Protein AF-A0A965JYF1-F1 (afdb_monomer_lite)

Structure (mmCIF, N/CA/C/O backbone):
data_AF-A0A965JYF1-F1
#
_entry.id   AF-A0A965JYF1-F1
#
loop_
_atom_site.group_PDB
_atom_site.id
_atom_site.type_symbol
_atom_site.label_atom_id
_atom_site.label_alt_id
_atom_site.label_comp_id
_atom_site.label_asym_id
_atom_site.label_entity_id
_atom_site.label_seq_id
_atom_site.pdbx_PDB_ins_code
_atom_site.Cartn_x
_atom_site.Cartn_y
_atom_site.Cartn_z
_atom_site.occupancy
_atom_site.B_iso_or_equiv
_atom_site.auth_seq_id
_atom_site.auth_comp_id
_atom_site.auth_asym_id
_atom_site.auth_atom_id
_atom_site.pdbx_PDB_model_num
ATOM 1 N N . LYS A 1 1 ? -43.955 -13.740 20.705 1.00 37.09 1 LYS A N 1
ATOM 2 C CA . LYS A 1 1 ? -43.330 -14.108 19.409 1.00 37.09 1 LYS A CA 1
ATOM 3 C C . LYS A 1 1 ? -41.988 -13.399 19.341 1.00 37.09 1 LYS A C 1
ATOM 5 O O . LYS A 1 1 ? -41.981 -12.177 19.351 1.00 37.09 1 LYS A O 1
ATOM 10 N N . MET A 1 2 ? -40.892 -14.155 19.414 1.00 33.47 2 MET A N 1
ATOM 11 C CA . MET A 1 2 ? -39.534 -13.614 19.465 1.00 33.47 2 MET A CA 1
ATOM 12 C C . MET A 1 2 ? -39.197 -12.912 18.147 1.00 33.47 2 MET A C 1
ATOM 14 O O . MET A 1 2 ? -39.373 -13.495 17.078 1.00 33.47 2 MET A O 1
ATOM 18 N N . ALA A 1 3 ? -38.760 -11.657 18.238 1.00 38.75 3 ALA A N 1
ATOM 19 C CA . ALA A 1 3 ? -38.137 -10.951 17.133 1.00 38.75 3 ALA A CA 1
ATOM 20 C C . ALA A 1 3 ? -36.805 -11.653 16.858 1.00 38.75 3 ALA A C 1
ATOM 22 O O . ALA A 1 3 ? -35.910 -11.635 17.698 1.00 38.75 3 ALA A O 1
ATOM 23 N N . GLY A 1 4 ? -36.721 -12.359 15.732 1.00 38.50 4 GLY A N 1
ATOM 24 C CA . GLY A 1 4 ? -35.487 -13.000 15.310 1.00 38.50 4 GLY A CA 1
ATOM 25 C C . GLY A 1 4 ? -34.432 -11.931 15.076 1.00 38.50 4 GLY A C 1
ATOM 26 O O . GLY A 1 4 ? -34.551 -11.141 14.139 1.00 38.50 4 GLY A O 1
ATOM 27 N N . GLU A 1 5 ? -33.409 -11.911 15.925 1.00 40.59 5 GLU A N 1
ATOM 28 C CA . GLU A 1 5 ? -32.134 -11.285 15.610 1.00 40.59 5 GLU A CA 1
ATOM 29 C C . GLU A 1 5 ? -31.606 -11.955 14.341 1.00 40.59 5 GLU A C 1
ATOM 31 O O . GLU A 1 5 ? -31.006 -13.029 14.361 1.00 40.59 5 GLU A O 1
ATOM 36 N N . SER A 1 6 ? -31.877 -11.332 13.196 1.00 43.84 6 SER A N 1
ATOM 37 C CA . SER A 1 6 ? -31.110 -11.565 11.985 1.00 43.84 6 SER A CA 1
ATOM 38 C C . SER A 1 6 ? -29.686 -11.122 12.302 1.00 43.84 6 SER A C 1
ATOM 40 O O . SER A 1 6 ? -29.338 -9.958 12.101 1.00 43.84 6 SER A O 1
ATOM 42 N N . LEU A 1 7 ? -28.868 -12.042 12.818 1.00 48.34 7 LEU A N 1
ATOM 43 C CA . LEU A 1 7 ? -27.418 -11.939 12.757 1.00 48.34 7 LEU A CA 1
ATOM 44 C C . LEU A 1 7 ? -27.090 -11.636 11.297 1.00 48.34 7 LEU A C 1
ATOM 46 O O . LEU A 1 7 ? -27.213 -12.514 10.444 1.00 48.34 7 LEU A O 1
ATOM 50 N N . GLU A 1 8 ? -26.766 -10.378 10.991 1.00 52.78 8 GLU A N 1
ATOM 51 C CA . GLU A 1 8 ? -26.348 -9.989 9.653 1.00 52.78 8 GLU A CA 1
ATOM 52 C C . GLU A 1 8 ? -25.119 -10.826 9.297 1.00 52.78 8 GLU A C 1
ATOM 54 O O . GLU A 1 8 ? -23.991 -10.515 9.687 1.00 52.78 8 GLU A O 1
ATOM 59 N N . GLN A 1 9 ? -25.327 -11.908 8.549 1.00 59.31 9 GLN A N 1
ATOM 60 C CA . GLN A 1 9 ? -24.222 -12.679 8.016 1.00 59.31 9 GLN A CA 1
ATOM 61 C C . GLN A 1 9 ? -23.366 -11.734 7.170 1.00 59.31 9 GLN A C 1
ATOM 63 O O . GLN A 1 9 ? -23.861 -10.889 6.408 1.00 59.31 9 GLN A O 1
ATOM 68 N N . ARG A 1 10 ? -22.047 -11.811 7.355 1.00 65.31 10 ARG A N 1
ATOM 69 C CA . ARG A 1 10 ? -21.111 -11.057 6.519 1.00 65.31 10 ARG A CA 1
ATOM 70 C C . ARG A 1 10 ? -21.352 -11.489 5.076 1.00 65.31 10 ARG A C 1
ATOM 72 O O . ARG A 1 10 ? -21.284 -12.678 4.782 1.00 65.31 10 ARG A O 1
ATOM 79 N N . GLY A 1 11 ? -21.659 -10.528 4.204 1.00 68.19 11 GLY A N 1
ATOM 80 C CA . GLY A 1 11 ? -21.784 -10.819 2.780 1.00 68.19 11 GLY A CA 1
ATOM 81 C C . GLY A 1 11 ? -20.465 -11.384 2.264 1.00 68.19 11 GLY A C 1
ATOM 82 O O . GLY A 1 11 ? -19.393 -10.921 2.666 1.00 68.19 11 GLY A O 1
ATOM 83 N N . ARG A 1 12 ? -20.541 -12.391 1.399 1.00 76.12 12 ARG A N 1
ATOM 84 C CA . ARG A 1 12 ? -19.374 -12.994 0.751 1.00 76.12 12 ARG A CA 1
ATOM 85 C C . ARG A 1 12 ? -19.539 -12.880 -0.755 1.00 76.12 12 ARG A C 1
ATOM 87 O O . ARG A 1 12 ? -20.653 -12.914 -1.250 1.00 76.12 12 ARG A O 1
ATOM 94 N N . TRP A 1 13 ? -18.442 -12.737 -1.486 1.00 81.38 13 TRP A N 1
ATOM 95 C CA . TRP A 1 13 ? -18.468 -12.960 -2.927 1.00 81.38 13 TRP A CA 1
ATOM 96 C C . TRP A 1 13 ? -18.003 -14.380 -3.210 1.00 81.38 13 TRP A C 1
ATOM 98 O O . TRP A 1 13 ? -16.848 -14.721 -2.951 1.00 81.38 13 TRP A O 1
ATOM 108 N N . SER A 1 14 ? -18.911 -15.199 -3.727 1.00 76.62 14 SER A N 1
ATOM 109 C CA . SER A 1 14 ? -18.628 -16.534 -4.255 1.00 76.62 14 SER A CA 1
ATOM 110 C C . SER A 1 14 ? -17.862 -16.485 -5.576 1.00 76.62 14 SER A C 1
ATOM 112 O O . SER A 1 14 ? -17.197 -17.455 -5.927 1.00 76.62 14 SER A O 1
ATOM 114 N N . SER A 1 15 ? -17.931 -15.371 -6.315 1.00 76.56 15 SER A N 1
ATOM 115 C CA . SER A 1 15 ? -17.274 -15.203 -7.615 1.00 76.56 15 SER A CA 1
ATOM 116 C C . SER A 1 15 ? -16.691 -13.798 -7.783 1.00 76.56 15 SER A C 1
ATOM 118 O O . SER A 1 15 ? -17.415 -12.802 -7.802 1.00 76.56 15 SER A O 1
ATOM 120 N N . ILE A 1 16 ? -15.367 -13.734 -7.920 1.00 87.12 16 ILE A N 1
ATOM 121 C CA . ILE A 1 16 ? -14.598 -12.549 -8.314 1.00 87.12 16 ILE A CA 1
ATOM 122 C C . ILE A 1 16 ? -13.779 -12.966 -9.532 1.00 87.12 16 ILE A C 1
ATOM 124 O O . ILE A 1 16 ? -13.088 -13.983 -9.481 1.00 87.12 16 ILE A O 1
ATOM 128 N N . ILE A 1 17 ? -13.867 -12.205 -10.620 1.00 90.94 17 ILE A N 1
ATOM 129 C CA . ILE A 1 17 ? -13.139 -12.492 -11.861 1.00 90.94 17 ILE A CA 1
ATOM 130 C C . ILE A 1 17 ? -12.108 -11.389 -12.066 1.00 90.94 17 ILE A C 1
ATOM 132 O O . ILE A 1 17 ? -12.446 -10.211 -11.975 1.00 90.94 17 ILE A O 1
ATOM 136 N N . ALA A 1 18 ? -10.861 -11.760 -12.342 1.00 92.12 18 ALA A N 1
ATOM 137 C CA . ALA A 1 18 ? -9.783 -10.820 -12.618 1.00 92.12 18 ALA A CA 1
ATOM 138 C C . ALA A 1 18 ? -9.186 -11.088 -14.003 1.00 92.12 18 ALA A C 1
ATOM 140 O O . ALA A 1 18 ? -8.928 -12.238 -14.359 1.00 92.12 18 ALA A O 1
ATOM 141 N N . PHE A 1 19 ? -8.955 -10.019 -14.763 1.00 92.50 19 PHE A N 1
ATOM 142 C CA . PHE A 1 19 ? -8.275 -10.057 -16.055 1.00 92.50 19 PHE A CA 1
ATOM 143 C C . PHE A 1 19 ? -7.014 -9.208 -15.984 1.00 92.50 19 PHE A C 1
ATOM 145 O O . PHE A 1 19 ? -7.102 -8.003 -15.755 1.00 92.50 19 PHE A O 1
ATOM 152 N N . THR A 1 20 ? -5.860 -9.828 -16.207 1.00 91.00 20 THR A N 1
ATOM 153 C CA . THR A 1 20 ? -4.567 -9.143 -16.187 1.00 91.00 20 THR A CA 1
ATOM 154 C C . THR A 1 20 ? -4.163 -8.708 -17.587 1.0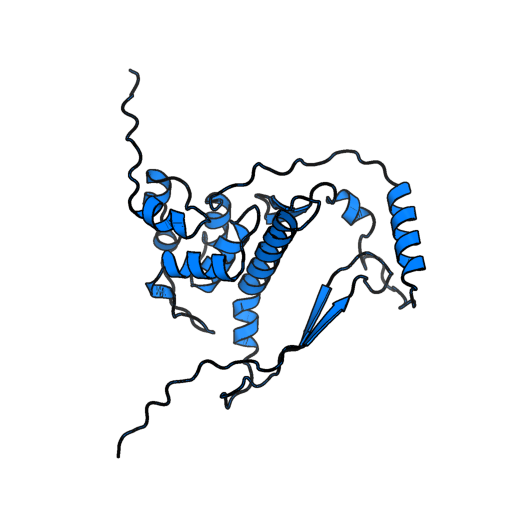0 91.00 20 THR A C 1
ATOM 156 O O . THR A 1 20 ? -4.149 -9.502 -18.529 1.00 91.00 20 THR A O 1
ATOM 159 N N . HIS A 1 21 ? -3.757 -7.450 -17.706 1.00 88.69 21 HIS A N 1
ATOM 160 C CA . HIS A 1 21 ? -3.210 -6.855 -18.917 1.00 88.69 21 HIS A CA 1
ATOM 161 C C . HIS A 1 21 ? -1.798 -6.341 -18.641 1.00 88.69 21 HIS A C 1
ATOM 163 O O . HIS A 1 21 ? -1.526 -5.816 -17.567 1.00 88.69 21 HIS A O 1
ATOM 169 N N . GLY A 1 22 ? -0.890 -6.488 -19.609 1.00 86.19 22 GLY A N 1
ATOM 170 C CA . GLY A 1 22 ? 0.510 -6.060 -19.471 1.00 86.19 22 GLY A CA 1
ATOM 171 C C . GLY A 1 22 ? 0.861 -4.754 -20.184 1.00 86.19 22 GLY A C 1
ATOM 172 O O . GLY A 1 22 ? 1.977 -4.264 -20.023 1.00 86.19 22 GLY A O 1
ATOM 173 N N . VAL A 1 23 ? -0.054 -4.209 -20.991 1.00 85.38 23 VAL A N 1
ATOM 174 C CA . VAL A 1 23 ? 0.209 -3.064 -21.871 1.00 85.38 23 VAL A CA 1
ATOM 175 C C . VAL A 1 23 ? -0.922 -2.051 -21.854 1.00 85.38 23 VAL A C 1
ATOM 177 O O . VAL A 1 23 ? -2.081 -2.405 -21.629 1.00 85.38 23 VAL A O 1
ATOM 180 N N . ASN A 1 24 ? -0.585 -0.791 -22.127 1.00 82.69 24 ASN A N 1
ATOM 181 C CA . ASN A 1 24 ? -1.579 0.239 -22.404 1.00 82.69 24 ASN A CA 1
ATOM 182 C C . ASN A 1 24 ? -1.951 0.260 -23.899 1.00 82.69 24 ASN A C 1
ATOM 184 O O . ASN A 1 24 ? -1.502 -0.567 -24.696 1.00 82.69 24 ASN A O 1
ATOM 188 N N . ARG A 1 25 ? -2.786 1.230 -24.290 1.00 79.12 25 ARG A N 1
ATOM 189 C CA . ARG A 1 25 ? -3.312 1.359 -25.659 1.00 79.12 25 ARG A CA 1
ATOM 190 C C . ARG A 1 25 ? -2.239 1.606 -26.730 1.00 79.12 25 ARG A C 1
ATOM 192 O O . ARG A 1 25 ? -2.509 1.317 -27.890 1.00 79.12 25 ARG A O 1
ATOM 199 N N . ILE A 1 26 ? -1.054 2.090 -26.349 1.00 79.12 26 ILE A N 1
ATOM 200 C CA . ILE A 1 26 ? 0.072 2.402 -27.249 1.00 79.12 26 ILE A CA 1
ATOM 201 C C . ILE A 1 26 ? 1.241 1.413 -27.135 1.00 79.12 26 ILE A C 1
ATOM 203 O O . ILE A 1 26 ? 2.301 1.642 -27.714 1.00 79.12 26 ILE A O 1
ATOM 207 N N . GLY A 1 27 ? 1.054 0.297 -26.423 1.00 79.56 27 GLY A N 1
ATOM 208 C CA . GLY A 1 27 ? 2.056 -0.767 -26.325 1.00 79.56 27 GLY A CA 1
ATOM 209 C C . GLY A 1 27 ? 3.172 -0.505 -25.309 1.00 79.56 27 GLY A C 1
ATOM 210 O O . GLY A 1 27 ? 4.198 -1.180 -25.349 1.00 79.56 27 GLY A O 1
ATOM 211 N N . GLU A 1 28 ? 3.003 0.447 -24.391 1.00 84.19 28 GLU A N 1
ATOM 212 C CA . GLU A 1 28 ? 3.939 0.657 -23.279 1.00 84.19 28 GLU A CA 1
ATOM 213 C C . GLU A 1 28 ? 3.667 -0.327 -22.127 1.00 84.19 28 GLU A C 1
ATOM 215 O O . GLU A 1 28 ? 2.520 -0.770 -21.970 1.00 84.19 28 GLU A O 1
ATOM 220 N N . PRO A 1 29 ? 4.673 -0.649 -21.286 1.00 84.19 29 PRO A N 1
ATOM 221 C CA . PRO A 1 29 ? 4.476 -1.485 -20.105 1.00 84.19 29 PRO A CA 1
ATOM 222 C C . PRO A 1 29 ? 3.444 -0.871 -19.159 1.00 84.19 29 PRO A C 1
ATOM 224 O O . PRO A 1 29 ? 3.637 0.211 -18.603 1.00 84.19 29 PRO A O 1
ATOM 227 N N . HIS A 1 30 ? 2.336 -1.578 -18.957 1.00 84.75 30 HIS A N 1
ATOM 228 C CA . HIS A 1 30 ? 1.241 -1.124 -18.108 1.00 84.75 30 HIS A CA 1
ATOM 229 C C . HIS A 1 30 ? 0.524 -2.329 -17.500 1.00 84.75 30 HIS A C 1
ATOM 231 O O . HIS A 1 30 ? -0.551 -2.735 -17.948 1.00 84.75 30 HIS A O 1
ATOM 237 N N . LEU A 1 31 ? 1.161 -2.934 -16.495 1.00 87.38 31 LEU A N 1
ATOM 238 C CA . LEU A 1 31 ? 0.594 -4.063 -15.766 1.00 87.38 31 LEU A CA 1
ATOM 239 C C . LEU A 1 31 ? -0.589 -3.594 -14.912 1.00 87.38 31 LEU A C 1
ATOM 241 O O . LEU A 1 31 ? -0.406 -2.792 -13.996 1.00 87.38 31 LEU A O 1
ATOM 245 N N . HIS A 1 32 ? -1.785 -4.094 -15.207 1.00 90.00 32 HIS A N 1
ATOM 246 C CA . HIS A 1 32 ? -2.995 -3.794 -14.448 1.00 90.00 32 HIS A CA 1
ATOM 247 C C . HIS A 1 32 ? -3.998 -4.943 -14.513 1.00 90.00 32 HIS A C 1
ATOM 249 O O . HIS A 1 32 ? -4.028 -5.705 -15.481 1.00 90.00 32 HIS A O 1
ATOM 255 N N . ASP A 1 33 ? -4.853 -5.008 -13.495 1.00 91.56 33 ASP A N 1
ATOM 256 C CA . ASP A 1 33 ? -5.958 -5.953 -13.422 1.00 91.56 33 ASP A CA 1
ATOM 257 C 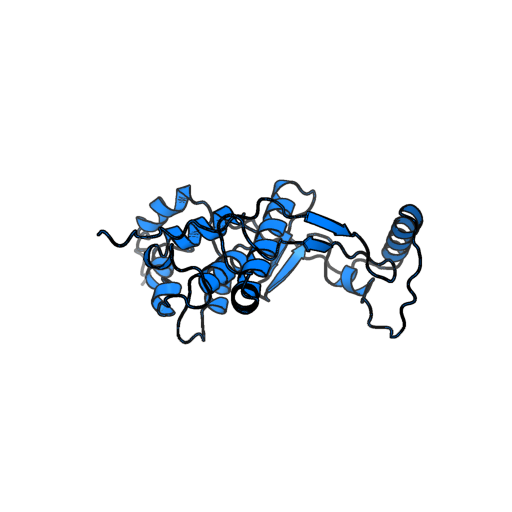C . ASP A 1 33 ? -7.300 -5.229 -13.541 1.00 91.56 33 ASP A C 1
ATOM 259 O O . ASP A 1 33 ? -7.546 -4.213 -12.885 1.00 91.56 33 ASP A O 1
ATOM 263 N N . HIS A 1 34 ? -8.208 -5.795 -14.330 1.00 93.56 34 HIS A N 1
ATOM 264 C CA . HIS A 1 34 ? -9.631 -5.499 -14.238 1.00 93.56 34 HIS A CA 1
ATOM 265 C C . HIS A 1 34 ? -10.291 -6.539 -13.339 1.00 93.56 34 HIS A C 1
ATOM 267 O O . HIS A 1 34 ? -10.440 -7.696 -13.727 1.00 93.56 34 HIS A O 1
ATOM 273 N N . VAL A 1 35 ? -10.686 -6.119 -12.136 1.00 90.62 35 VAL A N 1
ATOM 274 C CA . VAL A 1 35 ? -11.369 -6.977 -11.162 1.00 90.62 35 VAL A CA 1
ATOM 275 C C . VAL A 1 35 ? -12.869 -6.706 -11.213 1.00 90.62 35 VAL A C 1
ATOM 277 O O . VAL A 1 35 ? -13.327 -5.608 -10.899 1.00 90.62 35 VAL A O 1
ATOM 280 N N . LEU A 1 36 ? -13.637 -7.719 -11.602 1.00 88.50 36 LEU A N 1
ATOM 281 C CA . LEU A 1 36 ? -15.093 -7.703 -11.612 1.00 88.50 36 LEU A CA 1
ATOM 282 C C . LEU A 1 36 ? -15.615 -8.391 -10.354 1.00 88.50 36 LEU A C 1
ATOM 284 O O . LEU A 1 36 ? -15.342 -9.567 -10.103 1.00 88.50 36 LEU A O 1
ATOM 288 N N . VAL A 1 37 ? -16.390 -7.642 -9.576 1.00 85.25 37 VAL A N 1
ATOM 289 C CA . VAL A 1 37 ? -17.025 -8.111 -8.345 1.00 85.25 37 VAL A CA 1
ATOM 290 C C . VAL A 1 37 ? -18.535 -8.067 -8.539 1.00 85.25 37 VAL A C 1
ATOM 292 O O . VAL A 1 37 ? -19.076 -7.054 -8.986 1.00 85.25 37 VAL A O 1
ATOM 295 N N . GLY A 1 38 ? -19.221 -9.164 -8.208 1.00 83.56 38 GLY A N 1
ATOM 296 C CA . GLY A 1 38 ? -20.679 -9.233 -8.281 1.00 83.56 38 GLY A CA 1
ATOM 297 C C . GLY A 1 38 ? -21.339 -8.136 -7.441 1.00 83.56 38 GLY A C 1
ATOM 298 O O . GLY A 1 38 ? -20.991 -7.930 -6.280 1.00 83.56 38 GLY A O 1
ATOM 299 N N . ALA A 1 39 ? -22.310 -7.427 -8.017 1.00 82.31 39 ALA A N 1
ATOM 300 C CA . ALA A 1 39 ? -22.961 -6.297 -7.353 1.00 82.31 39 ALA A CA 1
ATOM 301 C C . ALA A 1 39 ? -23.749 -6.715 -6.093 1.00 82.31 39 ALA A C 1
ATOM 303 O O . ALA A 1 39 ? -23.895 -5.919 -5.167 1.00 82.31 39 ALA A O 1
ATOM 304 N N . LEU A 1 40 ? -24.228 -7.960 -6.039 1.00 85.19 40 LEU A N 1
ATOM 305 C CA . LEU A 1 40 ? -24.930 -8.544 -4.900 1.00 85.19 40 LEU A CA 1
ATOM 306 C C . LEU A 1 40 ? -24.039 -9.615 -4.245 1.00 85.19 40 LEU A C 1
ATOM 308 O O . LEU A 1 40 ? -23.780 -10.636 -4.881 1.00 85.19 40 LEU A O 1
ATOM 312 N N . PRO A 1 41 ? -23.548 -9.399 -3.013 1.00 82.31 41 PRO A N 1
ATOM 313 C CA . PRO A 1 41 ? -22.864 -10.443 -2.258 1.00 82.31 41 PRO A CA 1
ATOM 314 C C . PRO A 1 41 ? -23.828 -11.580 -1.900 1.00 82.31 41 PRO A C 1
ATOM 316 O O . PRO A 1 41 ? -25.012 -11.340 -1.650 1.00 82.31 41 PRO A O 1
ATOM 319 N N . ASP A 1 42 ? -23.307 -12.797 -1.777 1.00 81.81 42 ASP A N 1
ATOM 320 C CA . ASP A 1 42 ? -24.031 -13.941 -1.235 1.00 81.81 42 ASP A CA 1
ATOM 321 C C . ASP A 1 42 ? -24.625 -13.588 0.133 1.00 81.81 42 ASP A C 1
ATOM 323 O O . ASP A 1 42 ? -24.012 -12.875 0.941 1.00 81.81 42 ASP A O 1
ATOM 327 N N . HIS A 1 43 ? -25.818 -14.118 0.401 1.00 78.94 43 HIS A N 1
ATOM 328 C CA . HIS A 1 43 ? -26.548 -13.934 1.660 1.00 78.94 43 HIS A CA 1
ATOM 329 C C . HIS A 1 43 ? -26.909 -12.473 1.984 1.00 78.94 43 HIS A C 1
ATOM 331 O O . HIS A 1 43 ? -27.318 -12.166 3.105 1.00 78.94 43 HIS A O 1
ATOM 337 N N . ARG A 1 44 ? -26.801 -11.555 1.013 1.00 77.88 44 ARG A N 1
ATOM 338 C CA . ARG A 1 44 ? -27.287 -10.178 1.132 1.00 77.88 44 ARG A CA 1
ATOM 339 C C . ARG A 1 44 ? -28.455 -9.943 0.182 1.00 77.88 44 ARG A C 1
ATOM 341 O O . ARG A 1 44 ? -28.479 -10.423 -0.941 1.00 77.88 44 ARG A O 1
ATOM 348 N N . SER A 1 45 ? -29.430 -9.170 0.653 1.00 78.12 45 SER A N 1
ATOM 349 C CA . SER A 1 45 ? -30.614 -8.751 -0.111 1.00 78.12 45 SER A CA 1
ATOM 350 C C . SER A 1 45 ? -30.451 -7.376 -0.764 1.00 78.12 45 SER A C 1
ATOM 352 O O . SER A 1 45 ? -31.361 -6.891 -1.431 1.00 78.12 45 SER A O 1
ATOM 354 N N . ARG A 1 46 ? -29.304 -6.717 -0.550 1.00 74.75 46 ARG A N 1
ATOM 355 C CA . ARG A 1 46 ? -29.019 -5.365 -1.038 1.00 74.75 46 ARG A CA 1
ATOM 356 C C . ARG A 1 46 ? -27.735 -5.343 -1.848 1.00 74.75 46 ARG A C 1
ATOM 358 O O . ARG A 1 46 ? -26.724 -5.912 -1.440 1.00 74.75 46 ARG A O 1
ATOM 365 N N . VAL A 1 47 ? -27.798 -4.627 -2.966 1.00 80.25 47 VAL A N 1
ATOM 366 C CA . VAL A 1 47 ? -26.658 -4.343 -3.838 1.00 80.25 47 VAL A CA 1
ATOM 367 C C . VAL A 1 47 ? -25.606 -3.525 -3.084 1.00 80.25 47 VAL A C 1
ATOM 369 O O . VAL A 1 47 ? -25.927 -2.704 -2.222 1.00 80.25 47 VAL A O 1
ATOM 372 N N . LEU A 1 48 ? -24.341 -3.751 -3.433 1.00 75.50 48 LEU A N 1
ATOM 373 C CA . LEU A 1 48 ? -23.182 -2.979 -3.007 1.00 75.50 48 LEU A CA 1
ATOM 374 C C . LEU A 1 48 ? -23.440 -1.472 -3.090 1.00 75.50 48 LEU A C 1
ATOM 376 O O . LEU A 1 48 ? -23.706 -0.914 -4.155 1.00 75.50 48 LEU A O 1
ATOM 380 N N . ASN A 1 49 ? -23.273 -0.791 -1.960 1.00 76.94 49 ASN A N 1
ATOM 381 C CA . ASN A 1 49 ? -23.285 0.660 -1.939 1.00 76.94 49 ASN A CA 1
ATOM 382 C C . ASN A 1 49 ? -21.948 1.192 -2.487 1.00 76.94 49 ASN A C 1
ATOM 384 O O . ASN A 1 49 ? -20.903 1.038 -1.850 1.00 76.94 49 ASN A O 1
ATOM 388 N N . ARG A 1 50 ? -21.988 1.880 -3.636 1.00 82.25 50 ARG A N 1
ATOM 389 C CA . ARG A 1 50 ? -20.823 2.559 -4.229 1.00 82.25 50 ARG A CA 1
ATOM 390 C C . ARG A 1 50 ? -20.122 3.493 -3.242 1.00 82.25 50 ARG A C 1
ATOM 392 O O . ARG A 1 50 ? -18.899 3.544 -3.239 1.00 82.25 50 ARG A O 1
ATOM 399 N N . GLN A 1 51 ? -20.866 4.205 -2.397 1.00 85.00 51 GLN A N 1
ATOM 400 C CA . GLN A 1 51 ? -20.289 5.114 -1.403 1.00 85.00 51 GLN A CA 1
ATOM 401 C C . GLN A 1 51 ? -19.413 4.359 -0.404 1.00 85.00 51 GLN A C 1
ATOM 403 O O . GLN A 1 51 ? -18.346 4.845 -0.046 1.00 85.00 51 GLN A O 1
ATOM 408 N N . ALA A 1 52 ? -19.822 3.151 -0.000 1.00 79.06 52 ALA A N 1
ATOM 409 C CA . ALA A 1 52 ? -19.013 2.316 0.878 1.00 79.06 52 ALA A CA 1
ATOM 410 C C . ALA A 1 52 ? -17.710 1.890 0.183 1.00 79.06 52 ALA A C 1
ATOM 412 O O . ALA A 1 52 ? -16.652 1.992 0.790 1.00 79.06 52 ALA A O 1
ATOM 413 N N . LEU A 1 53 ? -17.750 1.508 -1.098 1.00 80.69 53 LEU A N 1
ATOM 414 C CA . LEU A 1 53 ? -16.533 1.194 -1.863 1.00 80.69 53 LEU A CA 1
ATOM 415 C C . LEU A 1 53 ? -15.608 2.412 -1.989 1.00 80.69 53 LEU A C 1
ATOM 417 O O . LEU A 1 53 ? -14.418 2.322 -1.696 1.00 80.69 53 LEU A O 1
ATOM 421 N N . SER A 1 54 ? -16.154 3.569 -2.372 1.00 87.00 54 SER A N 1
ATOM 422 C CA . SER A 1 54 ? -15.381 4.806 -2.518 1.00 87.00 54 SER A CA 1
ATOM 423 C C . SER A 1 54 ? -14.760 5.262 -1.199 1.00 87.00 54 SER A C 1
ATOM 425 O O . SER A 1 54 ? -13.621 5.720 -1.191 1.00 87.00 54 SER A O 1
ATOM 427 N N . ALA A 1 55 ? -15.459 5.076 -0.079 1.00 88.56 55 ALA A N 1
ATOM 428 C CA . ALA A 1 55 ? -14.952 5.431 1.239 1.00 88.56 55 ALA A CA 1
ATOM 429 C C . ALA A 1 55 ? -13.771 4.552 1.697 1.00 88.56 55 ALA A C 1
ATOM 431 O O . ALA A 1 55 ? -13.104 4.900 2.666 1.00 88.56 55 ALA A O 1
ATOM 432 N N . HIS A 1 56 ? -13.511 3.423 1.030 1.00 91.31 56 HIS A N 1
ATOM 433 C CA . HIS A 1 56 ? -12.407 2.497 1.322 1.00 91.31 56 HIS A CA 1
ATOM 434 C C . HIS A 1 56 ? -11.324 2.478 0.235 1.00 91.31 56 HIS A C 1
ATOM 436 O O . HIS A 1 56 ? -10.365 1.717 0.341 1.00 91.31 56 HIS A O 1
ATOM 442 N N . LEU A 1 57 ? -11.442 3.328 -0.792 1.00 92.06 57 LEU A N 1
ATOM 443 C CA . LEU A 1 57 ? -10.564 3.307 -1.965 1.00 92.06 57 LEU A CA 1
ATOM 444 C C . LEU A 1 57 ? -9.084 3.503 -1.601 1.00 92.06 57 LEU A C 1
ATOM 446 O O . LEU A 1 57 ? -8.236 2.752 -2.072 1.00 92.06 57 LEU A O 1
ATOM 450 N N . LEU A 1 58 ? -8.778 4.473 -0.733 1.00 93.69 58 LEU A N 1
ATOM 451 C CA . LEU A 1 58 ? -7.401 4.760 -0.312 1.00 93.69 58 LEU A CA 1
ATOM 452 C C . LEU A 1 58 ? -6.793 3.617 0.509 1.00 93.69 58 LEU A C 1
ATOM 454 O O . LEU A 1 58 ? -5.625 3.280 0.326 1.00 93.69 58 LEU A O 1
ATOM 458 N N . ALA A 1 59 ? -7.593 2.987 1.373 1.00 95.44 59 ALA A N 1
ATOM 459 C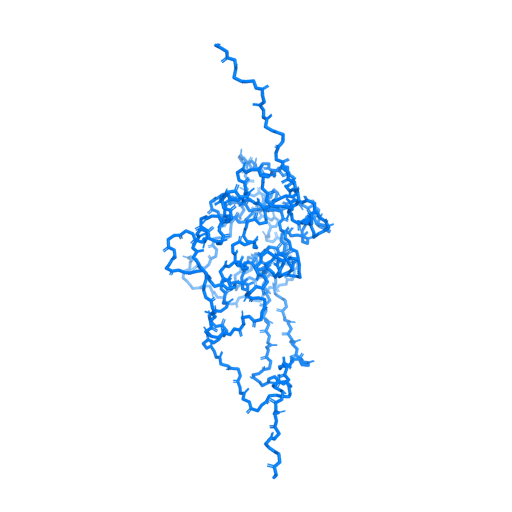 CA . ALA A 1 59 ? -7.156 1.838 2.159 1.00 95.44 59 ALA A CA 1
ATOM 460 C C . ALA A 1 59 ? -6.895 0.621 1.263 1.00 95.44 59 ALA A C 1
ATOM 462 O O . ALA A 1 59 ? -5.884 -0.060 1.429 1.00 95.44 59 ALA A O 1
ATOM 463 N N . ALA A 1 60 ? -7.775 0.372 0.288 1.00 94.06 60 ALA A N 1
ATOM 464 C CA . ALA A 1 60 ? -7.609 -0.699 -0.688 1.00 94.06 60 ALA A CA 1
ATOM 465 C C . ALA A 1 60 ? -6.355 -0.493 -1.555 1.00 94.06 60 ALA A C 1
ATOM 467 O O . ALA A 1 60 ? -5.564 -1.423 -1.700 1.00 94.06 60 ALA A O 1
ATOM 468 N N . ASP A 1 61 ? -6.135 0.724 -2.067 1.00 95.44 61 ASP A N 1
ATOM 469 C CA . ASP A 1 61 ? -4.923 1.080 -2.816 1.00 95.44 61 ASP A CA 1
ATOM 470 C C . ASP A 1 61 ? -3.654 0.886 -1.972 1.00 95.44 61 ASP A C 1
ATOM 472 O O . ASP A 1 61 ? -2.695 0.246 -2.409 1.00 95.44 61 ASP A O 1
ATOM 476 N N . ALA A 1 62 ? -3.646 1.386 -0.735 1.00 97.06 62 ALA A N 1
ATOM 477 C CA . ALA A 1 62 ? -2.491 1.257 0.145 1.00 97.06 62 ALA A CA 1
ATOM 478 C C . ALA A 1 62 ? -2.178 -0.214 0.464 1.00 97.06 62 ALA A C 1
ATOM 480 O O . ALA A 1 62 ? -1.011 -0.611 0.406 1.00 97.06 62 ALA A O 1
ATOM 481 N N . ILE A 1 63 ? -3.202 -1.034 0.741 1.00 97.25 63 ILE A N 1
ATOM 482 C CA . ILE A 1 63 ? -3.052 -2.483 0.943 1.00 97.25 63 ILE A CA 1
ATOM 483 C C . ILE A 1 63 ? -2.487 -3.147 -0.312 1.00 97.25 63 ILE A C 1
ATOM 485 O O . ILE A 1 63 ? -1.521 -3.899 -0.204 1.00 97.25 63 ILE A O 1
ATOM 489 N N . TYR A 1 64 ? -3.051 -2.860 -1.490 1.00 95.94 64 TYR A N 1
ATOM 490 C CA . TYR A 1 64 ? -2.582 -3.427 -2.753 1.00 95.94 64 TYR A CA 1
ATOM 491 C C . TYR A 1 64 ? -1.094 -3.134 -2.965 1.00 95.94 64 TYR A C 1
ATOM 493 O O . TYR A 1 64 ? -0.300 -4.050 -3.181 1.00 95.94 64 TYR A O 1
ATOM 501 N N . ARG A 1 65 ? -0.685 -1.869 -2.816 1.00 95.88 65 ARG A N 1
ATOM 502 C CA . ARG A 1 65 ? 0.717 -1.469 -2.990 1.00 95.88 65 ARG A CA 1
ATOM 503 C C . ARG A 1 65 ? 1.624 -2.103 -1.937 1.00 95.88 65 ARG A C 1
ATOM 505 O O . ARG A 1 65 ? 2.711 -2.565 -2.277 1.00 95.88 65 ARG A O 1
ATOM 512 N N . ALA A 1 66 ? 1.190 -2.176 -0.677 1.00 96.62 66 ALA A N 1
ATOM 513 C CA . ALA A 1 66 ? 1.950 -2.831 0.388 1.00 96.62 66 ALA A CA 1
ATOM 514 C C . ALA A 1 66 ? 2.148 -4.327 0.136 1.00 96.62 66 ALA A C 1
ATOM 516 O O . ALA A 1 66 ? 3.267 -4.829 0.273 1.00 96.62 66 ALA A O 1
ATOM 517 N N . GLU A 1 67 ? 1.097 -5.026 -0.277 1.00 96.25 67 GLU A N 1
ATOM 518 C CA . GLU A 1 67 ? 1.170 -6.447 -0.579 1.00 96.25 67 GLU A CA 1
ATOM 519 C C . GLU A 1 67 ? 2.019 -6.708 -1.825 1.00 96.25 67 GLU A C 1
ATOM 521 O O . GLU A 1 67 ? 2.833 -7.633 -1.837 1.00 96.25 67 GLU A O 1
ATOM 526 N N . PHE A 1 68 ? 1.909 -5.859 -2.846 1.00 94.38 68 PHE A N 1
ATOM 527 C CA . PHE A 1 68 ? 2.728 -5.970 -4.046 1.00 94.38 68 PHE A CA 1
ATOM 528 C C . PHE A 1 68 ? 4.219 -5.788 -3.731 1.00 94.38 68 PHE A C 1
ATOM 530 O O . PHE A 1 68 ? 5.033 -6.625 -4.126 1.00 94.38 68 PHE A O 1
ATOM 537 N N . ARG A 1 69 ? 4.585 -4.778 -2.922 1.00 94.56 69 ARG A N 1
ATOM 538 C CA . ARG A 1 69 ? 5.965 -4.612 -2.426 1.00 94.56 69 ARG A CA 1
ATOM 539 C C . ARG A 1 69 ? 6.437 -5.842 -1.648 1.00 94.56 69 ARG A C 1
ATOM 541 O O . ARG A 1 69 ? 7.544 -6.321 -1.890 1.00 94.56 69 ARG A O 1
ATOM 548 N N . PHE A 1 70 ? 5.599 -6.385 -0.761 1.00 94.06 70 PHE A N 1
ATOM 549 C CA . PHE A 1 70 ? 5.929 -7.590 0.005 1.00 94.06 70 PHE A CA 1
ATOM 550 C C . PHE A 1 70 ? 6.214 -8.777 -0.918 1.00 94.06 70 PHE A C 1
ATOM 552 O O . PHE A 1 70 ? 7.235 -9.446 -0.769 1.00 94.06 70 PHE A O 1
ATOM 559 N N . ARG A 1 71 ? 5.336 -9.026 -1.896 1.00 94.06 71 ARG A N 1
ATOM 560 C CA . ARG A 1 71 ? 5.463 -10.151 -2.830 1.00 94.06 71 ARG A CA 1
ATOM 561 C C . ARG A 1 71 ? 6.682 -10.005 -3.738 1.00 94.06 71 ARG A C 1
ATOM 563 O O . ARG A 1 71 ? 7.384 -10.995 -3.928 1.00 94.06 71 ARG A O 1
ATOM 570 N N . ILE A 1 72 ? 6.995 -8.796 -4.214 1.00 92.31 72 ILE A N 1
ATOM 571 C CA . ILE A 1 72 ? 8.243 -8.527 -4.949 1.00 92.31 72 ILE A CA 1
ATOM 572 C C . ILE A 1 72 ? 9.458 -8.854 -4.076 1.00 92.31 72 ILE A C 1
ATOM 574 O O . ILE A 1 72 ? 10.327 -9.596 -4.509 1.00 92.31 72 ILE A O 1
ATOM 578 N N . ASN A 1 73 ? 9.505 -8.369 -2.833 1.00 92.06 73 ASN A N 1
ATOM 579 C CA . ASN A 1 73 ? 10.639 -8.631 -1.942 1.00 92.06 73 ASN A CA 1
ATOM 580 C C . ASN A 1 73 ? 10.751 -10.099 -1.504 1.00 92.06 73 ASN A C 1
ATOM 582 O O . ASN A 1 73 ? 11.837 -10.545 -1.142 1.00 92.06 73 ASN A O 1
ATOM 586 N N . ARG A 1 74 ? 9.636 -10.839 -1.473 1.00 91.56 74 ARG A N 1
ATOM 587 C CA . ARG A 1 74 ? 9.600 -12.238 -1.028 1.00 91.56 74 ARG A CA 1
ATOM 588 C C . ARG A 1 74 ? 9.919 -13.230 -2.143 1.00 91.56 74 ARG A C 1
ATOM 590 O O . ARG A 1 74 ? 10.568 -14.232 -1.865 1.00 91.56 74 ARG A O 1
ATOM 597 N N . TYR A 1 75 ? 9.423 -12.980 -3.352 1.00 91.00 75 TYR A N 1
ATOM 598 C CA . TYR A 1 75 ? 9.455 -13.937 -4.465 1.00 91.00 75 TYR A CA 1
ATOM 599 C C . TYR A 1 75 ? 10.107 -13.385 -5.733 1.00 91.00 75 TYR A C 1
ATOM 601 O O . TYR A 1 75 ? 10.400 -14.142 -6.653 1.00 91.00 75 TYR A O 1
ATOM 609 N N . GLY A 1 76 ? 10.278 -12.070 -5.824 1.00 81.12 76 GLY A N 1
ATOM 610 C CA . GLY A 1 76 ? 10.857 -11.421 -6.987 1.00 81.12 76 GLY A CA 1
ATOM 611 C C . GLY A 1 76 ? 12.382 -11.439 -6.978 1.00 81.12 76 GLY A C 1
ATOM 612 O O . GLY A 1 76 ? 13.034 -11.698 -5.971 1.00 81.12 76 GLY A O 1
ATOM 613 N N . VAL A 1 77 ? 12.951 -11.089 -8.130 1.00 81.19 77 VAL A N 1
ATOM 614 C CA . VAL A 1 77 ? 14.404 -10.923 -8.327 1.00 81.19 77 VAL A CA 1
ATOM 615 C C . VAL A 1 77 ? 14.892 -9.504 -8.007 1.00 81.19 77 VAL A C 1
ATOM 617 O O . VAL A 1 77 ? 16.074 -9.199 -8.135 1.00 81.19 77 VAL A O 1
ATOM 620 N N . ARG A 1 78 ? 13.978 -8.603 -7.630 1.00 87.62 78 ARG A N 1
ATOM 621 C CA . ARG A 1 78 ? 14.253 -7.192 -7.328 1.00 87.62 78 ARG A CA 1
ATOM 622 C C . ARG A 1 78 ? 13.715 -6.837 -5.952 1.00 87.62 78 ARG A C 1
ATOM 624 O O . ARG A 1 78 ? 12.819 -7.496 -5.436 1.00 87.62 78 ARG A O 1
ATOM 631 N N . ARG A 1 79 ? 14.235 -5.747 -5.390 1.00 91.25 79 ARG A N 1
ATOM 632 C CA . ARG A 1 79 ? 13.763 -5.185 -4.121 1.00 91.25 79 ARG A CA 1
ATOM 633 C C . ARG A 1 79 ? 12.818 -4.018 -4.379 1.00 91.25 79 ARG A C 1
ATOM 635 O O . ARG A 1 79 ? 13.104 -3.193 -5.241 1.00 91.25 79 ARG A O 1
ATOM 642 N N . ALA A 1 80 ? 11.724 -3.938 -3.632 1.00 92.69 80 ALA A N 1
ATOM 643 C CA . ALA A 1 80 ? 10.757 -2.846 -3.703 1.00 92.69 80 ALA A CA 1
ATOM 644 C C . ALA A 1 80 ? 10.647 -2.124 -2.357 1.00 92.69 80 ALA A C 1
ATOM 646 O O . ALA A 1 80 ? 10.684 -2.756 -1.300 1.00 92.69 80 ALA A O 1
ATOM 647 N N . TRP A 1 81 ? 10.502 -0.804 -2.372 1.00 93.69 81 TRP A N 1
ATOM 648 C CA . TRP A 1 81 ? 10.332 -0.025 -1.148 1.00 93.69 81 TRP A CA 1
ATOM 649 C C . TRP A 1 81 ? 9.489 1.219 -1.379 1.00 93.69 81 TRP A C 1
ATOM 651 O O . TRP A 1 81 ? 9.340 1.684 -2.504 1.00 93.69 81 TRP A O 1
ATOM 661 N N . ARG A 1 82 ? 8.953 1.776 -0.297 1.00 92.94 82 ARG A N 1
ATOM 662 C CA . ARG A 1 82 ? 8.307 3.086 -0.308 1.00 92.94 82 ARG A CA 1
ATOM 663 C C . ARG A 1 82 ? 9.254 4.156 0.226 1.00 92.94 82 ARG A C 1
ATOM 665 O O . ARG A 1 82 ? 9.909 3.953 1.244 1.00 92.94 82 ARG A O 1
ATOM 672 N N . THR A 1 83 ? 9.332 5.297 -0.446 1.00 90.62 83 THR A N 1
ATOM 673 C CA . THR A 1 83 ? 10.106 6.457 0.021 1.00 90.62 83 THR A CA 1
ATOM 674 C C . THR A 1 83 ? 9.325 7.275 1.049 1.00 90.62 83 THR A C 1
ATOM 676 O O . THR A 1 83 ? 8.097 7.198 1.119 1.00 90.62 83 THR A O 1
ATOM 679 N N . LEU A 1 84 ? 10.026 8.128 1.804 1.00 87.62 84 LEU A N 1
ATOM 680 C CA . LEU A 1 84 ? 9.390 9.115 2.689 1.00 87.62 84 LEU A CA 1
ATOM 681 C C . LEU A 1 84 ? 8.447 10.064 1.927 1.00 87.62 84 LEU A C 1
ATOM 683 O O . LEU A 1 84 ? 7.430 10.472 2.474 1.00 87.62 84 LEU A O 1
ATOM 687 N N . GLY A 1 85 ? 8.745 10.357 0.654 1.00 87.06 85 GLY A N 1
ATOM 688 C CA . GLY A 1 85 ? 7.891 11.166 -0.225 1.00 87.06 85 GLY A CA 1
ATOM 689 C C . GLY A 1 85 ? 6.626 10.453 -0.717 1.00 87.06 85 GLY A C 1
ATOM 690 O O . GLY A 1 85 ? 5.852 11.036 -1.465 1.00 87.06 85 GLY A O 1
ATOM 691 N N . GLY A 1 86 ? 6.395 9.194 -0.327 1.00 88.56 86 GLY A N 1
ATOM 692 C CA . GLY A 1 86 ? 5.190 8.455 -0.702 1.00 88.56 86 GLY A CA 1
ATOM 693 C C . GLY A 1 86 ? 5.236 7.823 -2.096 1.00 88.56 86 GLY A C 1
ATOM 694 O O . GLY A 1 86 ? 4.188 7.453 -2.632 1.00 88.56 86 GLY A O 1
ATOM 695 N N . HIS A 1 87 ? 6.428 7.652 -2.666 1.00 89.00 87 HIS A N 1
ATOM 696 C CA . HIS A 1 87 ? 6.620 6.964 -3.944 1.00 89.00 87 HIS A CA 1
ATOM 697 C C . HIS A 1 87 ? 7.038 5.512 -3.727 1.00 89.00 87 HIS A C 1
ATOM 699 O O . HIS A 1 87 ? 7.919 5.236 -2.911 1.00 89.00 87 HIS A O 1
ATOM 705 N N . ASP A 1 88 ? 6.425 4.596 -4.472 1.00 90.94 88 ASP A N 1
ATOM 706 C CA . ASP A 1 88 ? 6.850 3.201 -4.540 1.00 90.94 88 ASP A CA 1
ATOM 707 C C . ASP A 1 88 ? 7.964 3.059 -5.579 1.00 90.94 88 ASP A C 1
ATOM 709 O O . ASP A 1 88 ? 7.841 3.531 -6.707 1.00 90.94 88 ASP A O 1
ATOM 713 N N . MET A 1 89 ? 9.055 2.420 -5.175 1.00 90.19 89 MET A N 1
ATOM 714 C CA . MET A 1 89 ? 10.272 2.239 -5.957 1.00 90.19 89 MET A CA 1
ATOM 715 C C . MET A 1 89 ? 10.566 0.751 -6.107 1.00 90.19 89 MET A C 1
ATOM 717 O O . MET A 1 89 ? 10.292 -0.039 -5.198 1.00 90.19 89 MET A O 1
ATOM 721 N N . VAL A 1 90 ? 11.181 0.378 -7.227 1.00 89.38 90 VAL A N 1
ATOM 722 C CA . VAL A 1 90 ? 11.727 -0.961 -7.457 1.00 89.38 90 VAL A CA 1
ATOM 723 C C . VAL A 1 90 ? 13.179 -0.813 -7.895 1.00 89.38 90 VAL A C 1
ATOM 725 O O . VAL A 1 90 ? 13.511 0.025 -8.728 1.00 89.38 90 VAL A O 1
ATOM 728 N N . HIS A 1 91 ? 14.065 -1.627 -7.333 1.00 87.38 91 HIS A N 1
ATOM 729 C CA . HIS A 1 91 ? 15.491 -1.556 -7.617 1.00 87.38 91 HIS A CA 1
ATOM 730 C C . HIS A 1 91 ? 15.752 -1.752 -9.119 1.00 87.38 91 HIS A C 1
ATOM 732 O O . HIS A 1 91 ? 15.271 -2.715 -9.731 1.00 87.38 91 HIS A O 1
ATOM 738 N N . GLY A 1 92 ? 16.469 -0.806 -9.728 1.00 80.69 92 GLY A N 1
ATOM 739 C CA . GLY A 1 92 ? 16.732 -0.773 -11.167 1.00 80.69 92 GLY A CA 1
ATOM 740 C C . GLY A 1 92 ? 15.508 -0.521 -12.063 1.00 80.69 92 GLY A C 1
ATOM 741 O O . GLY A 1 92 ? 15.600 -0.802 -13.257 1.00 80.69 92 GLY A O 1
ATOM 742 N N . VAL A 1 93 ? 14.365 -0.088 -11.514 1.00 78.44 93 VAL A N 1
ATOM 743 C CA . VAL A 1 93 ? 13.211 0.468 -12.251 1.00 78.44 93 VAL A CA 1
ATOM 744 C C . VAL A 1 93 ? 12.807 1.766 -11.548 1.00 78.44 93 VAL A C 1
ATOM 746 O O . VAL A 1 93 ? 12.002 1.768 -10.618 1.00 78.44 93 VAL A O 1
ATOM 749 N N . ASP A 1 94 ? 13.423 2.873 -11.940 1.00 66.00 94 ASP A N 1
ATOM 750 C CA . ASP A 1 94 ? 13.202 4.189 -11.338 1.00 66.00 94 ASP A CA 1
ATOM 751 C C . ASP A 1 94 ? 12.457 5.147 -12.285 1.00 66.00 94 ASP A C 1
ATOM 753 O O . ASP A 1 94 ? 11.933 4.757 -13.332 1.00 66.00 94 ASP A O 1
ATOM 757 N N . GLU A 1 95 ? 12.375 6.421 -11.897 1.00 63.16 95 GLU A N 1
ATOM 758 C CA . GLU A 1 95 ? 11.705 7.476 -12.666 1.00 63.16 95 GLU A CA 1
ATOM 759 C C . GLU A 1 95 ? 12.283 7.654 -14.078 1.00 63.16 95 GLU A C 1
ATOM 761 O O . GLU A 1 95 ? 11.539 8.035 -14.982 1.00 63.16 95 GLU A O 1
ATOM 766 N N . GLY A 1 96 ? 13.553 7.293 -14.303 1.00 61.16 96 GLY A N 1
ATOM 767 C CA . GLY A 1 96 ? 14.168 7.310 -15.630 1.00 61.16 96 GLY A CA 1
ATOM 768 C C . GLY A 1 96 ? 13.494 6.332 -16.593 1.00 61.16 96 GLY A C 1
ATOM 769 O O . GLY A 1 96 ? 13.233 6.681 -17.740 1.00 61.16 96 GLY A O 1
ATOM 770 N N . HIS A 1 97 ? 13.089 5.151 -16.112 1.00 65.50 97 HIS A N 1
ATOM 771 C CA . HIS A 1 97 ? 12.324 4.196 -16.923 1.00 65.50 97 HIS A CA 1
ATOM 772 C C . HIS A 1 97 ? 10.895 4.682 -17.198 1.00 65.50 97 HIS A C 1
ATOM 774 O O . HIS A 1 97 ? 10.346 4.417 -18.262 1.00 65.50 97 HIS A O 1
ATOM 780 N N . ARG A 1 98 ? 10.286 5.435 -16.272 1.00 64.00 98 ARG A N 1
ATOM 781 C CA . ARG A 1 98 ? 8.968 6.056 -16.505 1.00 64.00 98 ARG A CA 1
ATOM 782 C C . ARG A 1 98 ? 9.025 7.156 -17.563 1.00 64.00 98 ARG A C 1
ATOM 784 O O . ARG A 1 98 ? 8.031 7.376 -18.244 1.00 64.00 98 ARG A O 1
ATOM 791 N N . ALA A 1 99 ? 10.159 7.840 -17.708 1.00 67.06 99 ALA A N 1
ATOM 792 C CA . ALA A 1 99 ? 10.341 8.844 -18.753 1.00 67.06 99 ALA A CA 1
ATOM 793 C C . ALA A 1 99 ? 10.374 8.231 -20.168 1.00 67.06 99 ALA A C 1
ATOM 795 O O . ALA A 1 99 ? 9.979 8.908 -21.114 1.00 67.06 99 ALA A O 1
ATOM 796 N N . LEU A 1 100 ? 10.776 6.956 -20.305 1.00 69.56 100 LEU A N 1
ATOM 797 C CA . LEU A 1 100 ? 10.746 6.207 -21.575 1.00 69.56 100 LEU A CA 1
ATOM 798 C C . LEU A 1 100 ? 9.329 6.040 -22.123 1.00 69.56 100 LEU A C 1
ATOM 800 O O . LEU A 1 100 ? 9.118 6.005 -23.334 1.00 69.56 100 LEU A O 1
ATOM 804 N N . TRP A 1 101 ? 8.374 5.912 -21.205 1.00 77.38 101 TRP A N 1
ATOM 805 C CA . TRP A 1 101 ? 6.988 5.565 -21.480 1.00 77.38 101 TRP A CA 1
ATOM 806 C C . TRP A 1 101 ? 6.074 6.560 -20.762 1.00 77.38 101 TRP A 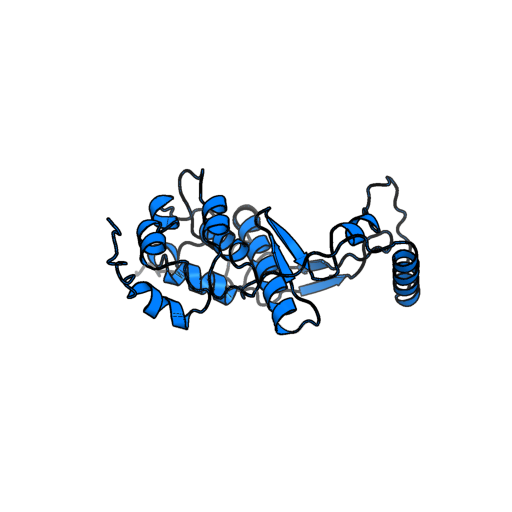C 1
ATOM 808 O O . TRP A 1 101 ? 5.480 6.239 -19.726 1.00 77.38 101 TRP A O 1
ATOM 818 N N . PRO A 1 102 ? 6.012 7.813 -21.250 1.00 66.12 102 PRO A N 1
ATOM 819 C CA . PRO A 1 102 ? 5.332 8.905 -20.563 1.00 66.12 102 PRO A CA 1
ATOM 820 C C . PRO A 1 102 ? 3.806 8.730 -20.506 1.00 66.12 102 PRO A C 1
ATOM 822 O O . PRO A 1 102 ? 3.134 9.545 -19.862 1.00 66.12 102 PRO A O 1
ATOM 825 N N . GLY A 1 103 ? 3.255 7.697 -21.153 1.00 64.06 103 GLY A N 1
ATOM 826 C CA . GLY A 1 103 ? 1.824 7.491 -21.285 1.00 64.06 103 GLY A CA 1
ATOM 827 C C . GLY A 1 103 ? 1.201 8.402 -22.337 1.00 64.06 103 GLY A C 1
ATOM 828 O O . GLY A 1 103 ? 1.881 9.033 -23.147 1.00 64.06 103 GLY A O 1
ATOM 829 N N . ASP A 1 104 ? -0.126 8.502 -22.265 1.00 54.62 104 ASP A N 1
ATOM 830 C CA . ASP A 1 104 ? -1.044 9.239 -23.152 1.00 54.62 104 ASP A CA 1
ATOM 831 C C . ASP A 1 104 ? -0.886 10.783 -23.059 1.00 54.62 104 ASP A C 1
ATOM 833 O O . ASP A 1 104 ? -1.856 11.538 -23.072 1.00 54.62 104 ASP A O 1
ATOM 837 N N . ARG A 1 105 ? 0.347 11.295 -22.917 1.00 54.22 105 ARG A N 1
ATOM 838 C CA . ARG A 1 105 ? 0.662 12.734 -23.021 1.00 54.22 105 ARG A CA 1
ATOM 839 C C . ARG A 1 105 ? 0.590 13.243 -24.462 1.00 54.22 105 ARG A C 1
ATOM 841 O O . ARG A 1 105 ? 0.649 14.449 -24.685 1.00 54.22 105 ARG A O 1
ATOM 848 N N . THR A 1 106 ? 0.466 12.343 -25.431 1.00 50.88 106 THR A N 1
ATOM 849 C CA . THR A 1 106 ? 0.241 12.656 -26.839 1.00 50.88 106 THR A CA 1
ATOM 850 C C . THR A 1 106 ? -1.225 12.376 -27.160 1.00 50.88 106 THR A C 1
ATOM 852 O O . THR A 1 106 ? -1.678 11.238 -27.175 1.00 50.88 106 THR A O 1
ATOM 855 N N . TRP A 1 107 ? -2.009 13.437 -27.354 1.00 46.03 107 TRP A N 1
ATOM 856 C CA . TRP A 1 107 ? -3.413 13.325 -27.748 1.00 46.03 107 TRP A CA 1
ATOM 857 C C . TRP A 1 107 ? -3.531 12.496 -29.040 1.00 46.03 107 TRP A C 1
ATOM 859 O O . TRP A 1 107 ? -2.958 12.878 -30.057 1.00 46.03 107 TRP A O 1
ATOM 869 N N . GLY A 1 108 ? -4.290 11.393 -29.017 1.00 53.34 108 GLY A N 1
ATOM 870 C CA . GLY A 1 108 ? -4.676 10.668 -30.239 1.00 53.34 108 GLY A CA 1
ATOM 871 C C . GLY A 1 108 ? -4.072 9.277 -30.450 1.00 53.34 108 GLY A C 1
ATOM 872 O O . GLY A 1 108 ? -3.997 8.826 -31.591 1.00 53.34 108 GLY A O 1
ATOM 873 N N . ALA A 1 109 ? -3.678 8.572 -29.388 1.00 56.53 109 ALA A N 1
ATOM 874 C CA . ALA A 1 109 ? -3.271 7.172 -29.462 1.00 56.53 109 ALA A CA 1
ATOM 875 C C . ALA A 1 109 ? -4.302 6.282 -30.195 1.00 56.53 109 ALA A C 1
ATOM 877 O O . ALA A 1 109 ? -5.346 5.916 -29.644 1.00 56.53 109 ALA A O 1
ATOM 878 N N . GLN A 1 110 ? -4.003 5.898 -31.439 1.00 61.00 110 GLN A N 1
ATOM 879 C CA . GLN A 1 110 ? -4.788 4.898 -32.156 1.00 61.00 110 GLN A CA 1
ATOM 880 C C . GLN A 1 110 ? -4.589 3.527 -31.511 1.00 61.00 110 GLN A C 1
ATOM 882 O O . GLN A 1 110 ? -3.470 3.117 -31.210 1.00 61.00 110 GLN A O 1
ATOM 887 N N . LYS A 1 111 ? -5.695 2.803 -31.316 1.00 61.78 111 LYS A N 1
ATOM 888 C CA . LYS A 1 111 ? -5.677 1.437 -30.795 1.00 61.78 111 LYS A CA 1
ATOM 889 C C . LYS A 1 111 ? -5.044 0.515 -31.836 1.00 61.78 111 LYS A C 1
ATOM 891 O O . LYS A 1 111 ? -5.721 0.046 -32.746 1.00 61.78 111 LYS A O 1
ATOM 896 N N . THR A 1 112 ? -3.756 0.251 -31.693 1.00 65.94 112 THR A N 1
ATOM 897 C CA . THR A 1 112 ? -3.029 -0.717 -32.513 1.00 65.94 112 THR A CA 1
ATOM 898 C C . THR A 1 112 ? -3.111 -2.111 -31.894 1.00 65.94 112 THR A C 1
ATOM 900 O O . THR A 1 112 ? -3.112 -2.285 -30.674 1.00 65.94 112 THR A O 1
ATOM 903 N N . SER A 1 113 ? -3.230 -3.134 -32.742 1.00 72.62 113 SER A N 1
ATOM 904 C CA . SER A 1 113 ? -3.082 -4.527 -32.322 1.00 72.62 113 SER A CA 1
ATOM 905 C C . SER A 1 113 ? -1.599 -4.856 -32.214 1.00 72.62 113 SER A C 1
ATOM 907 O O . SER A 1 113 ? -0.856 -4.673 -33.178 1.00 72.62 113 SER A O 1
ATOM 909 N N . TRP A 1 114 ? -1.182 -5.383 -31.071 1.00 74.50 114 TRP A N 1
ATOM 910 C CA . TRP A 1 114 ? 0.208 -5.733 -30.822 1.00 74.50 114 TRP A CA 1
ATOM 911 C C . TRP A 1 114 ? 0.365 -7.238 -30.637 1.00 74.50 114 TRP A C 1
ATOM 913 O O . TRP A 1 114 ? -0.406 -7.866 -29.909 1.00 74.50 114 TRP A O 1
ATOM 923 N N . THR A 1 115 ? 1.397 -7.820 -31.245 1.00 85.69 115 THR A N 1
ATOM 924 C CA . THR A 1 115 ? 1.853 -9.161 -30.871 1.00 85.69 115 THR A CA 1
ATOM 925 C C . THR A 1 115 ? 2.742 -9.068 -29.633 1.00 85.69 115 THR A C 1
ATOM 927 O O . THR A 1 115 ? 3.413 -8.058 -29.404 1.00 85.69 115 THR A O 1
ATOM 930 N N . ARG A 1 116 ? 2.790 -10.139 -28.830 1.00 85.12 116 ARG A N 1
ATOM 931 C CA . ARG A 1 116 ? 3.665 -10.197 -27.648 1.00 85.12 116 ARG A CA 1
ATOM 932 C C . ARG A 1 116 ? 5.134 -9.956 -28.012 1.00 85.12 116 ARG A C 1
ATOM 934 O O . ARG A 1 116 ? 5.805 -9.200 -27.320 1.00 85.12 116 ARG A O 1
ATOM 941 N N . SER A 1 117 ? 5.618 -10.567 -29.093 1.00 88.19 117 SER A N 1
ATOM 942 C CA . SER A 1 117 ? 6.988 -10.375 -29.584 1.00 88.19 117 SER A CA 1
ATOM 943 C C . SER A 1 117 ? 7.240 -8.937 -30.039 1.00 88.19 117 SER A C 1
ATOM 945 O O . SER A 1 117 ? 8.266 -8.367 -29.689 1.00 88.19 117 SER A O 1
ATOM 947 N N . GLY A 1 118 ? 6.286 -8.316 -30.742 1.00 86.19 118 GLY A N 1
ATOM 948 C CA . GLY A 1 118 ? 6.395 -6.919 -31.168 1.00 86.19 118 GLY A CA 1
ATOM 949 C C . GLY A 1 118 ? 6.526 -5.946 -29.993 1.00 86.19 118 GLY A C 1
ATOM 950 O O . GLY A 1 118 ? 7.349 -5.035 -30.043 1.00 86.19 118 GLY A O 1
ATOM 951 N N . ILE A 1 119 ? 5.771 -6.176 -28.914 1.00 86.69 119 ILE A N 1
ATOM 952 C CA . ILE A 1 119 ? 5.861 -5.389 -27.673 1.00 86.69 119 ILE A CA 1
ATOM 953 C C . ILE A 1 119 ? 7.232 -5.547 -27.014 1.00 86.69 119 ILE A C 1
ATOM 955 O O . ILE A 1 119 ? 7.875 -4.551 -26.695 1.00 86.69 119 ILE A O 1
ATOM 959 N N . VAL A 1 120 ? 7.689 -6.789 -26.823 1.00 86.50 120 VAL A N 1
ATOM 960 C CA . VAL A 1 120 ? 8.969 -7.066 -26.152 1.00 86.50 120 VAL A CA 1
ATOM 961 C C . VAL A 1 120 ? 10.131 -6.436 -26.920 1.00 86.50 120 VAL A C 1
ATOM 963 O O . VAL A 1 120 ? 10.919 -5.706 -26.324 1.00 86.50 120 VAL A O 1
ATOM 966 N N . ASN A 1 121 ? 10.175 -6.609 -28.243 1.00 86.69 121 ASN A N 1
ATOM 967 C CA . ASN A 1 121 ? 11.218 -6.019 -29.086 1.00 86.69 121 ASN A CA 1
ATOM 968 C C . ASN A 1 121 ? 11.215 -4.486 -29.017 1.00 86.69 121 ASN A C 1
ATOM 970 O O . ASN A 1 121 ? 12.276 -3.860 -28.990 1.00 86.69 121 ASN A O 1
ATOM 974 N N . LYS A 1 122 ? 10.027 -3.862 -28.975 1.00 84.38 122 LYS A N 1
ATOM 975 C CA . LYS A 1 122 ? 9.913 -2.410 -28.802 1.00 84.38 122 LYS A CA 1
ATOM 976 C C . LYS A 1 122 ? 10.541 -1.979 -27.476 1.00 84.38 122 LYS A C 1
ATOM 978 O O . LYS A 1 122 ? 11.330 -1.041 -27.464 1.00 84.38 122 LYS A O 1
ATOM 983 N N . TRP A 1 123 ? 10.215 -2.657 -26.377 1.00 85.88 123 TRP A N 1
ATOM 984 C CA . TRP A 1 123 ? 10.743 -2.314 -25.055 1.00 85.88 123 TRP A CA 1
ATOM 985 C C . TRP A 1 123 ? 12.255 -2.491 -24.970 1.00 85.88 123 TRP A C 1
ATOM 987 O O . TRP A 1 123 ? 12.934 -1.626 -24.428 1.00 85.88 123 TRP A O 1
ATOM 997 N N . GLU A 1 124 ? 12.792 -3.571 -25.536 1.00 85.50 124 GLU A N 1
ATOM 998 C CA . GLU A 1 124 ? 14.239 -3.786 -25.620 1.00 85.50 124 GLU A CA 1
ATOM 999 C C . GLU A 1 124 ? 14.920 -2.674 -26.423 1.00 85.50 124 GLU A C 1
ATOM 1001 O O . GLU A 1 124 ? 15.906 -2.097 -25.966 1.00 85.50 124 GLU A O 1
ATOM 1006 N N . SER A 1 125 ? 14.354 -2.300 -27.576 1.00 85.12 125 SER A N 1
ATOM 1007 C CA . SER A 1 125 ? 14.877 -1.190 -28.373 1.00 85.12 125 SER A CA 1
ATOM 1008 C C . SER A 1 125 ? 14.791 0.152 -27.648 1.00 85.12 125 SER A C 1
ATOM 1010 O O . SER A 1 125 ? 15.695 0.967 -27.826 1.00 85.12 125 SER A O 1
ATOM 1012 N N . ASP A 1 126 ? 13.726 0.409 -26.886 1.00 80.56 126 ASP A N 1
ATOM 1013 C CA . ASP A 1 126 ? 13.595 1.633 -26.096 1.00 80.56 126 ASP A CA 1
ATOM 1014 C C . ASP A 1 126 ? 14.686 1.670 -25.016 1.00 80.56 126 ASP A C 1
ATOM 1016 O O . ASP A 1 126 ? 15.369 2.678 -24.885 1.00 80.56 126 ASP A O 1
ATOM 1020 N N . LEU A 1 127 ? 14.913 0.565 -24.296 1.00 79.06 127 LEU A N 1
ATOM 1021 C CA . LEU A 1 127 ? 15.926 0.475 -23.235 1.00 79.06 127 LEU A CA 1
ATOM 1022 C C . LEU A 1 127 ? 17.354 0.718 -23.740 1.00 79.06 127 LEU A C 1
ATOM 1024 O O . LEU A 1 127 ? 18.159 1.294 -23.012 1.00 79.06 127 LEU A O 1
ATOM 1028 N N . LEU A 1 128 ? 17.671 0.317 -24.975 1.00 82.62 128 LEU A N 1
ATOM 1029 C CA . LEU A 1 128 ? 18.991 0.538 -25.581 1.00 82.62 128 LEU A CA 1
ATOM 1030 C C . LEU A 1 128 ? 19.296 2.014 -25.877 1.00 82.62 128 LEU A C 1
ATOM 1032 O O . LEU A 1 128 ? 20.458 2.368 -26.053 1.00 82.62 128 LEU A O 1
ATOM 1036 N N . ARG A 1 129 ? 18.280 2.880 -25.957 1.00 78.69 129 ARG A N 1
ATOM 1037 C CA . ARG A 1 129 ? 18.455 4.297 -26.323 1.00 78.69 129 ARG A CA 1
ATOM 1038 C C . ARG A 1 129 ? 18.873 5.187 -25.156 1.00 78.69 129 ARG A C 1
ATOM 1040 O O . ARG A 1 129 ? 19.143 6.364 -25.382 1.00 78.69 129 ARG A O 1
ATOM 1047 N N . PHE A 1 130 ? 18.888 4.667 -23.930 1.00 73.56 130 PHE A N 1
ATOM 1048 C CA . PHE A 1 130 ? 19.062 5.481 -22.732 1.00 73.56 130 PHE A CA 1
ATOM 1049 C C . PHE A 1 130 ? 20.202 4.981 -21.858 1.00 73.56 130 PHE A C 1
ATOM 1051 O O . PHE A 1 130 ? 20.374 3.785 -21.626 1.00 73.56 130 PHE A O 1
ATOM 1058 N N . GLU A 1 131 ? 20.954 5.938 -21.326 1.00 74.12 131 GLU A N 1
ATOM 1059 C CA . GLU A 1 131 ? 22.026 5.695 -20.375 1.00 74.12 131 GLU A CA 1
ATOM 1060 C C . GLU A 1 131 ? 21.509 5.814 -18.935 1.00 74.12 131 GLU A C 1
ATOM 1062 O O . GLU A 1 131 ? 20.710 6.693 -18.599 1.00 74.12 131 GLU A O 1
ATOM 1067 N N . LYS A 1 132 ? 21.966 4.916 -18.059 1.00 73.69 132 LYS A N 1
ATOM 1068 C CA . LYS A 1 132 ? 21.628 4.948 -16.632 1.00 73.69 132 LYS A CA 1
ATOM 1069 C C . LYS A 1 132 ? 22.561 5.921 -15.916 1.00 73.69 132 LYS A C 1
ATOM 1071 O O . LYS A 1 132 ? 23.717 5.595 -15.682 1.00 73.69 132 LYS A O 1
ATOM 1076 N N . ILE A 1 133 ? 22.039 7.084 -15.532 1.00 75.81 133 ILE A N 1
ATOM 1077 C CA . ILE A 1 133 ? 22.828 8.147 -14.883 1.00 75.81 133 ILE A CA 1
ATOM 1078 C C . ILE A 1 133 ? 22.990 7.902 -13.374 1.00 75.81 133 ILE A C 1
ATOM 1080 O O . ILE A 1 133 ? 24.056 8.127 -12.808 1.00 75.81 133 ILE A O 1
ATOM 1084 N N . HIS A 1 134 ? 21.935 7.450 -12.696 1.00 77.06 134 HIS A N 1
ATOM 1085 C CA . HIS A 1 134 ? 21.950 7.206 -11.255 1.00 77.06 134 HIS A CA 1
ATOM 1086 C C . HIS A 1 134 ? 20.974 6.087 -10.896 1.00 77.06 134 HIS A C 1
ATOM 1088 O O . HIS A 1 134 ? 19.925 5.966 -11.520 1.00 77.06 134 HIS A O 1
ATOM 1094 N N . MET A 1 135 ? 21.305 5.296 -9.875 1.00 78.25 135 MET A N 1
ATOM 1095 C CA . MET A 1 135 ? 20.432 4.261 -9.332 1.00 78.25 135 MET A CA 1
ATOM 1096 C C . MET A 1 135 ? 20.328 4.431 -7.822 1.00 78.25 135 MET A C 1
ATOM 1098 O O . MET A 1 135 ? 21.336 4.542 -7.126 1.00 78.25 135 MET A O 1
ATOM 1102 N N . ARG A 1 136 ? 19.094 4.456 -7.311 1.00 83.06 136 ARG A N 1
ATOM 1103 C CA . ARG A 1 136 ? 18.855 4.487 -5.867 1.00 83.06 136 ARG A CA 1
ATOM 1104 C C . ARG A 1 136 ? 18.933 3.081 -5.294 1.00 83.06 136 ARG A C 1
ATOM 1106 O O . ARG A 1 136 ? 18.149 2.213 -5.682 1.00 83.06 136 ARG A O 1
ATOM 1113 N N . GLU A 1 137 ? 19.815 2.905 -4.320 1.00 85.56 137 GLU A N 1
ATOM 1114 C CA . GLU A 1 137 ? 19.904 1.667 -3.557 1.00 85.56 137 GLU A CA 1
ATOM 1115 C C . GLU A 1 137 ? 18.678 1.488 -2.646 1.00 85.56 137 GLU A C 1
ATOM 1117 O O . GLU A 1 137 ? 18.204 2.451 -2.027 1.00 85.56 137 GLU A O 1
ATOM 1122 N N . PRO A 1 138 ? 18.137 0.262 -2.543 1.00 85.62 138 PRO A N 1
ATOM 1123 C CA . PRO A 1 138 ? 17.057 -0.031 -1.619 1.00 85.62 138 PRO A CA 1
ATOM 1124 C C . PRO A 1 138 ? 17.554 0.116 -0.172 1.00 85.62 138 PRO A C 1
ATOM 1126 O O . PRO A 1 138 ? 18.639 -0.371 0.156 1.00 85.62 138 PRO A O 1
ATOM 1129 N N . PRO A 1 139 ? 16.751 0.696 0.740 1.00 85.12 139 PRO A N 1
ATOM 1130 C CA . PRO A 1 139 ? 17.115 0.749 2.150 1.00 85.12 139 PRO A CA 1
ATOM 1131 C C . PRO A 1 139 ? 17.233 -0.667 2.724 1.00 85.12 139 PRO A C 1
ATOM 1133 O O . PRO A 1 139 ? 16.645 -1.619 2.198 1.00 85.12 139 PRO A O 1
ATOM 1136 N N . ASN A 1 140 ? 17.943 -0.824 3.841 1.00 81.38 140 ASN A N 1
ATOM 1137 C CA . ASN A 1 140 ? 17.880 -2.069 4.605 1.00 81.38 140 ASN A CA 1
ATOM 1138 C C . ASN A 1 140 ? 16.422 -2.383 4.958 1.00 81.38 140 ASN A C 1
ATOM 1140 O O . ASN A 1 140 ? 15.623 -1.480 5.221 1.00 81.38 140 ASN A O 1
ATOM 1144 N N . ARG A 1 141 ? 16.060 -3.669 4.896 1.00 70.31 141 ARG A N 1
ATOM 1145 C CA . ARG A 1 141 ? 14.707 -4.099 5.246 1.00 70.31 141 ARG A CA 1
ATOM 1146 C C . ARG A 1 141 ? 14.446 -3.693 6.696 1.00 70.31 141 ARG A C 1
ATOM 1148 O O . ARG A 1 141 ? 15.236 -4.021 7.572 1.00 70.31 141 ARG A O 1
ATOM 1155 N N . ALA A 1 142 ? 13.366 -2.951 6.914 1.00 73.50 142 ALA A N 1
ATOM 1156 C CA . ALA A 1 142 ? 12.942 -2.576 8.251 1.00 73.50 142 ALA A CA 1
ATOM 1157 C C . ALA A 1 142 ? 11.999 -3.652 8.792 1.00 73.50 142 ALA A C 1
ATOM 1159 O O . ALA A 1 142 ? 10.993 -3.965 8.153 1.00 73.50 142 ALA A O 1
ATOM 1160 N N . ASP A 1 143 ? 12.294 -4.157 9.986 1.00 82.88 143 ASP A N 1
ATOM 1161 C CA . ASP A 1 143 ? 11.420 -5.089 10.716 1.00 82.88 143 ASP A CA 1
ATOM 1162 C C . ASP A 1 143 ? 10.330 -4.348 11.517 1.00 82.88 143 ASP A C 1
ATOM 1164 O O . ASP A 1 143 ? 9.586 -4.927 12.306 1.00 82.88 143 ASP A O 1
ATOM 1168 N N . SER A 1 144 ? 10.215 -3.037 11.300 1.00 91.19 144 SER A N 1
ATOM 1169 C CA . SER A 1 144 ? 9.284 -2.142 11.979 1.00 91.19 144 SER A CA 1
ATOM 1170 C C . SER A 1 144 ? 8.628 -1.159 11.015 1.00 91.19 144 SER A C 1
ATOM 1172 O O . SER A 1 144 ? 9.123 -0.885 9.917 1.00 91.19 144 SER A O 1
ATOM 1174 N N . ILE A 1 145 ? 7.474 -0.645 11.435 1.00 93.94 145 ILE A N 1
ATOM 1175 C CA . ILE A 1 145 ? 6.727 0.387 10.732 1.00 93.94 145 ILE A CA 1
ATOM 1176 C C . ILE A 1 145 ? 7.523 1.694 10.763 1.00 93.94 145 ILE A C 1
ATOM 1178 O O . ILE A 1 145 ? 8.065 2.095 11.794 1.00 93.94 145 ILE A O 1
ATOM 1182 N N . ASN A 1 146 ? 7.556 2.405 9.637 1.00 94.31 146 ASN A N 1
ATOM 1183 C CA . ASN A 1 146 ? 8.112 3.750 9.599 1.00 94.31 146 ASN A CA 1
ATOM 1184 C C . ASN A 1 146 ? 7.153 4.736 10.291 1.00 94.31 146 ASN A C 1
ATOM 1186 O O . ASN A 1 146 ? 6.194 5.221 9.692 1.00 94.31 146 ASN A O 1
ATOM 1190 N N . GLU A 1 147 ? 7.426 5.054 11.556 1.00 94.56 147 GLU A N 1
ATOM 1191 C CA . GLU A 1 147 ? 6.562 5.904 12.387 1.00 94.56 147 GLU A CA 1
ATOM 1192 C C . GLU A 1 147 ? 6.427 7.347 11.878 1.00 94.56 147 GLU A C 1
ATOM 1194 O O . GLU A 1 147 ? 5.453 8.028 12.207 1.00 94.56 147 GLU A O 1
ATOM 1199 N N . GLN A 1 148 ? 7.365 7.828 11.058 1.00 92.69 148 GLN A N 1
ATOM 1200 C CA . GLN A 1 148 ? 7.245 9.133 10.408 1.00 92.69 148 GLN A CA 1
ATOM 1201 C C . GLN A 1 148 ? 6.213 9.083 9.275 1.00 92.69 148 GLN A C 1
ATOM 1203 O O . GLN A 1 148 ? 5.321 9.928 9.234 1.00 92.69 148 GLN A O 1
ATOM 1208 N N . ILE A 1 149 ? 6.282 8.066 8.406 1.00 94.38 149 ILE A N 1
ATOM 1209 C CA . ILE A 1 149 ? 5.281 7.850 7.345 1.00 94.38 149 ILE A CA 1
ATOM 1210 C C . ILE A 1 149 ? 3.911 7.551 7.957 1.00 94.38 149 ILE A C 1
ATOM 1212 O O . ILE A 1 149 ? 2.903 8.067 7.484 1.00 94.38 149 ILE A O 1
ATOM 1216 N N . PHE A 1 150 ? 3.854 6.738 9.015 1.00 96.19 150 PHE A N 1
ATOM 1217 C CA . PHE A 1 150 ? 2.597 6.460 9.707 1.00 96.19 150 PHE A CA 1
ATOM 1218 C C . PHE A 1 150 ? 1.984 7.756 10.245 1.00 96.19 150 PHE A C 1
ATOM 1220 O O . PHE A 1 150 ? 0.801 8.016 10.042 1.00 96.19 150 PHE A O 1
ATOM 1227 N N . GLY A 1 151 ? 2.807 8.585 10.895 1.00 93.69 151 GLY A N 1
ATOM 1228 C CA . GLY A 1 151 ? 2.398 9.876 11.435 1.00 93.69 151 GLY A CA 1
ATOM 1229 C C . GLY A 1 151 ? 1.801 10.802 10.391 1.00 93.69 151 GLY A C 1
ATOM 1230 O O . GLY A 1 151 ? 0.692 11.289 10.584 1.00 93.69 151 GLY A O 1
ATOM 1231 N N . SER A 1 152 ? 2.481 10.964 9.255 1.00 92.19 152 SER A N 1
ATOM 1232 C CA . SER A 1 152 ? 2.026 11.870 8.197 1.00 92.19 152 SER A CA 1
ATOM 1233 C C . SER A 1 152 ? 0.674 11.490 7.587 1.00 92.19 152 SER A C 1
ATOM 1235 O O . SER A 1 152 ? 0.013 12.349 7.015 1.00 92.19 152 SER A O 1
ATOM 1237 N N . HIS A 1 153 ? 0.239 10.231 7.718 1.00 91.75 153 HIS A N 1
ATOM 1238 C CA . HIS A 1 153 ? -1.065 9.776 7.225 1.00 91.75 153 HIS A CA 1
ATOM 1239 C C . HIS A 1 153 ? -2.214 9.993 8.215 1.00 91.75 153 HIS A C 1
ATOM 1241 O O . HIS A 1 153 ? -3.370 9.950 7.804 1.00 91.75 153 HIS A O 1
ATOM 1247 N N . VAL A 1 154 ? -1.923 10.190 9.503 1.00 93.19 154 VAL A N 1
ATOM 1248 C CA . VAL A 1 154 ? -2.953 10.384 10.541 1.00 93.19 154 VAL A CA 1
ATOM 1249 C C . VAL A 1 154 ? -2.975 11.809 11.097 1.00 93.19 154 VAL A C 1
ATOM 1251 O O . VAL A 1 154 ? -3.970 12.231 11.685 1.00 93.19 154 VAL A O 1
ATOM 1254 N N . GLU A 1 155 ? -1.889 12.561 10.926 1.00 89.62 155 GLU A N 1
ATOM 1255 C CA . GLU A 1 155 ? -1.789 13.965 11.321 1.00 89.62 155 GLU A CA 1
ATOM 1256 C C . GLU A 1 155 ? -2.724 14.856 10.477 1.00 89.62 155 GLU A C 1
ATOM 1258 O O . GLU A 1 155 ? -3.055 14.546 9.335 1.00 89.62 155 GLU A O 1
ATOM 1263 N N . GLY A 1 156 ? -3.219 15.949 11.069 1.00 82.62 156 GLY A N 1
ATOM 1264 C CA . GLY A 1 156 ? -4.151 16.879 10.408 1.00 82.62 156 GLY A CA 1
ATOM 1265 C C . GLY A 1 156 ? -5.608 16.403 10.298 1.00 82.62 156 GLY A C 1
ATOM 1266 O O . GLY A 1 156 ? -6.456 17.155 9.825 1.00 82.62 156 GLY A O 1
ATOM 1267 N N . SER A 1 157 ? -5.928 15.190 10.760 1.00 82.94 157 SER A N 1
ATOM 1268 C CA . SER A 1 157 ? -7.297 14.657 10.760 1.00 82.94 157 SER A CA 1
ATOM 1269 C C . SER A 1 157 ? -8.063 15.020 12.040 1.00 82.94 157 SER A C 1
ATOM 1271 O O . SER A 1 157 ? -7.541 14.885 13.144 1.00 82.94 157 SER A O 1
ATOM 1273 N N . ASN A 1 158 ? -9.352 15.366 11.919 1.00 83.56 158 ASN A N 1
ATOM 1274 C CA . ASN A 1 158 ? -10.258 15.628 13.062 1.00 83.56 158 ASN A CA 1
ATOM 1275 C C . ASN A 1 158 ? -10.666 14.357 13.841 1.00 83.56 158 ASN A C 1
ATOM 1277 O O . ASN A 1 158 ? -11.542 14.386 14.702 1.00 83.56 158 ASN A O 1
ATOM 1281 N N . GLY A 1 159 ? -10.077 13.218 13.497 1.00 92.00 159 GLY A N 1
ATOM 1282 C CA . GLY A 1 159 ? -10.341 11.904 14.059 1.00 92.00 159 GLY A CA 1
ATOM 1283 C C . GLY A 1 159 ? -9.877 10.839 13.077 1.00 92.00 159 GLY A C 1
ATOM 1284 O O . GLY A 1 159 ? -9.981 11.033 11.868 1.00 92.00 159 GLY A O 1
ATOM 1285 N N . VAL A 1 160 ? -9.362 9.736 13.601 1.00 96.06 160 VAL A N 1
ATOM 1286 C CA . VAL A 1 160 ? -8.751 8.658 12.825 1.00 96.06 160 VAL A CA 1
ATOM 1287 C C . VAL A 1 160 ? -9.653 7.438 12.912 1.00 96.06 160 VAL A C 1
ATOM 1289 O O . VAL A 1 160 ? -9.928 6.954 14.011 1.00 96.06 160 VAL A O 1
ATOM 1292 N N . ALA A 1 161 ? -10.150 6.969 11.773 1.00 95.69 161 ALA A N 1
ATOM 1293 C CA . ALA A 1 161 ? -10.971 5.769 11.686 1.00 95.69 161 ALA A CA 1
ATOM 1294 C C . ALA A 1 161 ? -10.112 4.528 11.394 1.00 95.69 161 ALA A C 1
ATOM 1296 O O . ALA A 1 161 ? -8.925 4.626 11.064 1.00 95.69 161 ALA A O 1
ATOM 1297 N N . ARG A 1 162 ? -10.717 3.336 11.461 1.00 95.81 162 ARG A N 1
ATOM 1298 C CA . ARG A 1 162 ? -10.012 2.077 11.173 1.00 95.81 162 ARG A CA 1
ATOM 1299 C C . ARG A 1 162 ? -9.391 2.082 9.773 1.00 95.81 162 ARG A C 1
ATOM 1301 O O . ARG A 1 162 ? -8.246 1.660 9.613 1.00 95.81 162 ARG A O 1
ATOM 1308 N N . ARG A 1 163 ? -10.111 2.572 8.758 1.00 95.00 163 ARG A N 1
ATOM 1309 C CA . ARG A 1 163 ? -9.599 2.646 7.375 1.00 95.00 163 ARG A CA 1
ATOM 1310 C C . ARG A 1 163 ? -8.356 3.535 7.232 1.00 95.00 163 ARG A C 1
ATOM 1312 O O . ARG A 1 163 ? -7.482 3.244 6.414 1.00 95.00 163 ARG A O 1
ATOM 1319 N N . ASP A 1 164 ? -8.260 4.588 8.040 1.00 96.12 164 ASP A N 1
ATOM 1320 C CA . ASP A 1 164 ? -7.143 5.532 8.009 1.00 96.12 164 ASP A CA 1
ATOM 1321 C C . ASP A 1 164 ? -5.904 4.880 8.626 1.00 96.12 164 ASP A C 1
ATOM 1323 O O . ASP A 1 164 ? -4.818 4.955 8.060 1.00 96.12 164 ASP A O 1
ATOM 1327 N N . LEU A 1 165 ? -6.086 4.132 9.722 1.00 97.06 165 LEU A N 1
ATOM 1328 C CA . LEU A 1 165 ? -5.034 3.311 10.329 1.00 97.06 165 LEU A CA 1
ATOM 1329 C C . LEU A 1 165 ? -4.538 2.226 9.370 1.00 97.06 165 LEU A C 1
ATOM 1331 O O . LEU A 1 165 ? -3.335 2.031 9.240 1.00 97.06 165 LEU A O 1
ATOM 1335 N N . VAL A 1 166 ? -5.445 1.557 8.650 1.00 97.38 166 VAL A N 1
ATOM 1336 C CA . VAL A 1 166 ? -5.087 0.582 7.606 1.00 97.38 166 VAL A CA 1
ATOM 1337 C C . VAL A 1 166 ? -4.244 1.238 6.513 1.00 97.38 166 VAL A C 1
ATOM 1339 O O . VAL A 1 166 ? -3.193 0.709 6.149 1.00 97.38 166 VAL A O 1
ATOM 1342 N N . THR A 1 167 ? -4.671 2.405 6.027 1.00 97.12 167 THR A N 1
ATOM 1343 C CA . THR A 1 167 ? -3.941 3.180 5.014 1.00 97.12 167 THR A CA 1
ATOM 1344 C C . THR A 1 167 ? -2.552 3.576 5.525 1.00 97.12 167 THR A C 1
ATOM 1346 O O . THR A 1 167 ? -1.549 3.347 4.846 1.00 97.12 167 THR A O 1
ATOM 1349 N N . ALA A 1 168 ? -2.480 4.116 6.744 1.00 97.12 168 ALA A N 1
ATOM 1350 C CA . ALA A 1 168 ? -1.246 4.551 7.386 1.00 97.12 168 ALA A CA 1
ATOM 1351 C C . ALA A 1 168 ? -0.271 3.385 7.601 1.00 97.12 168 ALA A C 1
ATOM 1353 O O . ALA A 1 168 ? 0.889 3.487 7.208 1.00 97.12 168 ALA A O 1
ATOM 1354 N N . THR A 1 169 ? -0.731 2.258 8.152 1.00 97.19 169 THR A N 1
ATOM 1355 C CA . THR A 1 169 ? 0.088 1.054 8.363 1.00 97.19 169 THR A CA 1
ATOM 1356 C C . THR A 1 169 ? 0.604 0.490 7.042 1.00 97.19 169 THR A C 1
ATOM 1358 O O . THR A 1 169 ? 1.798 0.219 6.918 1.00 97.19 169 THR A O 1
ATOM 1361 N N . ALA A 1 170 ? -0.259 0.343 6.032 1.00 97.50 170 ALA A N 1
ATOM 1362 C CA . ALA A 1 170 ? 0.133 -0.204 4.735 1.00 97.50 170 ALA A CA 1
ATOM 1363 C C . ALA A 1 170 ? 1.172 0.679 4.018 1.00 97.50 170 ALA A C 1
ATOM 1365 O O . ALA A 1 170 ? 2.137 0.168 3.443 1.00 97.50 170 ALA A O 1
ATOM 1366 N N . ASN A 1 171 ? 1.030 2.005 4.089 1.00 97.12 171 ASN A N 1
ATOM 1367 C CA . ASN A 1 171 ? 2.027 2.924 3.540 1.00 97.12 171 ASN A CA 1
ATOM 1368 C C . ASN A 1 171 ? 3.317 2.945 4.369 1.00 97.12 171 ASN A C 1
ATOM 1370 O O . ASN A 1 171 ? 4.406 2.997 3.805 1.00 97.12 171 ASN A O 1
ATOM 1374 N N . ALA A 1 172 ? 3.230 2.859 5.692 1.00 96.44 172 ALA A N 1
ATOM 1375 C CA . ALA A 1 172 ? 4.393 2.905 6.568 1.00 96.44 172 ALA A CA 1
ATOM 1376 C C . ALA A 1 172 ? 5.199 1.590 6.617 1.00 96.44 172 ALA A C 1
ATOM 1378 O O . ALA A 1 172 ? 6.353 1.592 7.050 1.00 96.44 172 ALA A O 1
ATOM 1379 N N . ALA A 1 173 ? 4.643 0.480 6.119 1.00 95.56 173 ALA A N 1
ATOM 1380 C CA . ALA A 1 173 ? 5.381 -0.746 5.830 1.00 95.56 173 ALA A CA 1
ATOM 1381 C C . ALA A 1 173 ? 6.279 -0.555 4.590 1.00 95.56 173 ALA A C 1
ATOM 1383 O O . ALA A 1 173 ? 5.900 -0.874 3.454 1.00 95.56 173 ALA A O 1
ATOM 1384 N N . THR A 1 174 ? 7.486 -0.023 4.815 1.00 94.44 174 THR A N 1
ATOM 1385 C CA . THR A 1 174 ? 8.456 0.367 3.776 1.00 94.44 174 THR A CA 1
ATOM 1386 C C . THR A 1 174 ? 8.715 -0.747 2.763 1.00 94.44 174 THR A C 1
ATOM 1388 O O . THR A 1 174 ? 8.604 -0.513 1.562 1.00 94.44 174 THR A O 1
ATOM 1391 N N . SER A 1 175 ? 8.998 -1.969 3.225 1.00 93.50 175 SER A N 1
ATOM 1392 C CA . SER A 1 175 ? 9.238 -3.147 2.369 1.00 93.50 175 SER A CA 1
ATOM 1393 C C . SER A 1 175 ? 7.959 -3.911 1.991 1.00 93.50 175 SER A C 1
ATOM 1395 O O . SER A 1 175 ? 8.027 -4.954 1.342 1.00 93.50 175 SER A O 1
ATOM 1397 N N . GLY A 1 176 ? 6.793 -3.387 2.370 1.00 94.50 176 GLY A N 1
ATOM 1398 C CA . GLY A 1 176 ? 5.500 -4.029 2.177 1.00 94.50 176 GLY A CA 1
ATOM 1399 C C . GLY A 1 176 ? 5.085 -4.943 3.328 1.00 94.50 176 GLY A C 1
ATOM 1400 O O . GLY A 1 176 ? 5.890 -5.330 4.174 1.00 94.50 176 GLY A O 1
ATOM 1401 N N . LEU A 1 177 ? 3.799 -5.281 3.338 1.00 94.81 177 LEU A N 1
ATOM 1402 C CA . LEU A 1 177 ? 3.168 -6.200 4.279 1.00 94.81 177 LEU A CA 1
ATOM 1403 C C . LEU A 1 177 ? 1.981 -6.870 3.580 1.00 94.81 177 LEU A C 1
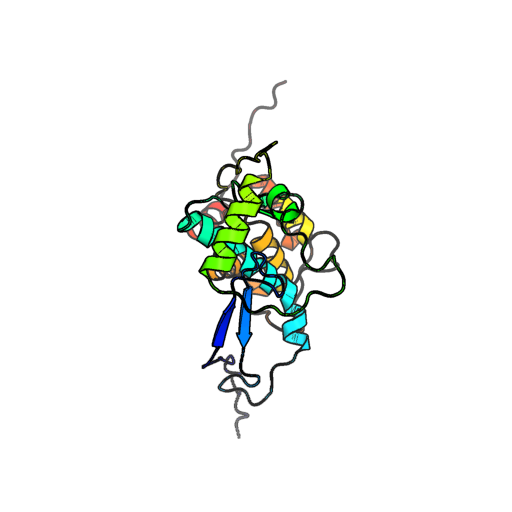ATOM 1405 O O . LEU A 1 177 ? 1.323 -6.240 2.754 1.00 94.81 177 LEU A O 1
ATOM 1409 N N . LEU A 1 178 ? 1.705 -8.137 3.896 1.00 95.44 178 LEU A N 1
ATOM 1410 C CA . LEU A 1 178 ? 0.501 -8.821 3.411 1.00 95.44 178 LEU A CA 1
ATOM 1411 C C . LEU A 1 178 ? -0.764 -8.099 3.895 1.00 95.44 178 LEU A C 1
ATOM 1413 O O . LEU A 1 178 ? -0.781 -7.591 5.018 1.00 95.44 178 LEU A O 1
ATOM 1417 N N . ALA A 1 179 ? -1.848 -8.129 3.113 1.00 94.81 179 ALA A N 1
ATOM 1418 C CA . ALA A 1 179 ? -3.126 -7.537 3.517 1.00 94.81 179 ALA A CA 1
ATOM 1419 C C . ALA A 1 179 ? -3.615 -8.053 4.880 1.00 94.81 179 ALA A C 1
ATOM 1421 O O . ALA A 1 179 ? -4.097 -7.275 5.706 1.00 94.81 179 ALA A O 1
ATOM 1422 N N . SER A 1 180 ? -3.455 -9.355 5.141 1.00 94.38 180 SER A N 1
ATOM 1423 C CA . SER A 1 180 ? -3.775 -9.965 6.436 1.00 94.38 180 SER A CA 1
ATOM 1424 C C . SER A 1 180 ? -2.907 -9.411 7.567 1.00 94.38 180 SER A C 1
ATOM 1426 O O . SER A 1 180 ? -3.428 -9.132 8.642 1.00 94.38 180 SER A O 1
ATOM 1428 N N . GLY A 1 181 ? -1.615 -9.188 7.314 1.00 94.44 181 GLY A N 1
ATOM 1429 C CA . GLY A 1 181 ? -0.685 -8.590 8.272 1.00 94.44 181 GLY A CA 1
ATOM 1430 C C . GLY A 1 181 ? -1.040 -7.142 8.608 1.00 94.44 181 GLY A C 1
ATOM 1431 O O . GLY A 1 181 ? -1.043 -6.775 9.778 1.00 94.44 181 GLY A O 1
ATOM 1432 N N . VAL A 1 182 ? -1.421 -6.332 7.611 1.00 95.94 182 VAL A N 1
ATOM 1433 C CA . VAL A 1 182 ? -1.891 -4.950 7.838 1.00 95.94 182 VAL A CA 1
ATOM 1434 C C . VAL A 1 182 ? -3.132 -4.946 8.732 1.00 95.94 182 VAL A C 1
ATOM 1436 O O . VAL A 1 182 ? -3.196 -4.186 9.697 1.00 95.94 182 VAL A O 1
ATOM 1439 N N . GLN A 1 183 ? -4.115 -5.799 8.430 1.00 94.12 183 GLN A N 1
ATOM 1440 C CA . GLN A 1 183 ? -5.338 -5.881 9.230 1.00 94.12 183 GLN A CA 1
ATOM 1441 C C . GLN A 1 183 ? -5.058 -6.374 10.650 1.00 94.12 183 GLN A C 1
ATOM 1443 O O . GLN A 1 183 ? -5.548 -5.767 11.596 1.00 94.12 183 GLN A O 1
ATOM 1448 N N . ALA A 1 184 ? -4.239 -7.417 10.804 1.00 93.12 184 ALA A N 1
ATOM 1449 C CA . ALA A 1 184 ? -3.861 -7.949 12.108 1.00 93.12 184 ALA A CA 1
ATOM 1450 C C . ALA A 1 184 ? -3.097 -6.920 12.952 1.00 93.12 184 ALA A C 1
ATOM 1452 O O . ALA A 1 184 ? -3.371 -6.795 14.140 1.00 93.12 184 ALA A O 1
ATOM 1453 N N . PHE A 1 185 ? -2.202 -6.136 12.344 1.00 94.75 185 PHE A N 1
ATOM 1454 C CA . PHE A 1 185 ? -1.511 -5.039 13.021 1.00 94.75 185 PHE A CA 1
ATOM 1455 C C . PHE A 1 185 ? -2.507 -4.013 13.578 1.00 94.75 185 PHE A C 1
ATOM 1457 O O . PHE A 1 185 ? -2.432 -3.646 14.751 1.00 94.75 185 PHE A O 1
ATOM 1464 N N . VAL A 1 186 ? -3.455 -3.555 12.752 1.00 95.44 186 VAL A N 1
ATOM 1465 C CA . VAL A 1 186 ? -4.456 -2.562 13.174 1.00 95.44 186 VAL A CA 1
ATOM 1466 C C . VAL A 1 186 ? -5.365 -3.138 14.257 1.00 95.44 186 VAL A C 1
ATOM 1468 O O . VAL A 1 186 ? -5.526 -2.519 15.303 1.00 95.44 186 VAL A O 1
ATOM 1471 N N . ASP A 1 187 ? -5.909 -4.335 14.049 1.00 94.06 187 ASP A N 1
ATOM 1472 C CA . ASP A 1 187 ? -6.834 -4.959 14.998 1.00 94.06 187 ASP A CA 1
ATOM 1473 C C . ASP A 1 187 ? -6.133 -5.302 16.328 1.00 94.06 187 ASP A C 1
ATOM 1475 O O . ASP A 1 187 ? -6.756 -5.243 17.387 1.00 94.06 187 ASP A O 1
ATOM 1479 N N . PHE A 1 188 ? -4.827 -5.592 16.303 1.00 92.38 188 PHE A N 1
ATOM 1480 C CA . PHE A 1 188 ? -4.035 -5.779 17.515 1.00 92.38 188 PHE A CA 1
ATOM 1481 C C . PHE A 1 188 ? -3.854 -4.470 18.284 1.00 92.38 188 PHE A C 1
ATOM 1483 O O . PHE A 1 188 ? -4.094 -4.448 19.487 1.00 92.38 188 PHE A O 1
ATOM 1490 N N . TYR A 1 189 ? -3.406 -3.384 17.642 1.00 91.56 189 TYR A N 1
ATOM 1491 C CA . TYR A 1 189 ? -3.106 -2.118 18.331 1.00 91.56 189 TYR A CA 1
ATOM 1492 C C . TYR A 1 189 ? -4.333 -1.284 18.703 1.00 91.56 189 TYR A C 1
ATOM 1494 O O . TYR A 1 189 ? -4.240 -0.514 19.659 1.00 91.56 189 TYR A O 1
ATOM 1502 N N . TYR A 1 190 ? -5.446 -1.464 17.991 1.00 93.75 190 TYR A N 1
ATOM 1503 C CA . TYR A 1 190 ? -6.690 -0.707 18.158 1.00 93.75 190 TYR A CA 1
ATOM 1504 C C . TYR A 1 190 ? -7.895 -1.664 18.207 1.00 93.75 190 TYR A C 1
ATOM 1506 O O . TYR A 1 190 ? -8.762 -1.630 17.324 1.00 93.75 190 TYR A O 1
ATOM 1514 N N . PRO A 1 191 ? -7.950 -2.573 19.200 1.00 93.75 191 PRO A N 1
ATOM 1515 C CA . PRO A 1 191 ? -8.991 -3.598 19.287 1.00 93.75 191 PRO A CA 1
ATOM 1516 C C . PRO A 1 191 ? -10.402 -3.006 19.379 1.00 93.75 191 PRO A C 1
ATOM 1518 O O . PRO A 1 191 ? -11.360 -3.602 18.889 1.00 93.75 191 PRO A O 1
ATOM 1521 N N . GLU A 1 192 ? -10.538 -1.804 19.939 1.00 92.94 192 GLU A N 1
ATOM 1522 C CA . GLU A 1 192 ? -11.792 -1.060 20.026 1.00 92.94 192 GLU A CA 1
ATOM 1523 C C . GLU A 1 192 ? -12.365 -0.656 18.662 1.00 92.94 192 GLU A C 1
ATOM 1525 O O . GLU A 1 192 ? -13.549 -0.323 18.591 1.00 92.94 192 GLU A O 1
ATOM 1530 N N . LEU A 1 193 ? -11.545 -0.696 17.605 1.00 94.25 193 LEU A N 1
ATOM 1531 C CA . LEU A 1 193 ? -11.930 -0.413 16.224 1.00 94.25 193 LEU A CA 1
ATOM 1532 C C . LEU A 1 193 ? -12.044 -1.674 15.360 1.00 94.25 193 LEU A C 1
ATOM 1534 O O . LEU A 1 193 ? -12.458 -1.572 14.212 1.00 94.25 193 LEU A O 1
ATOM 1538 N N . ALA A 1 194 ? -11.702 -2.871 15.851 1.00 90.50 194 ALA A N 1
ATOM 1539 C CA . ALA A 1 194 ? -11.554 -4.068 15.008 1.00 90.50 194 ALA A CA 1
ATOM 1540 C C . ALA A 1 194 ? -12.832 -4.449 14.223 1.00 90.50 194 ALA A C 1
ATOM 1542 O O . ALA A 1 194 ? -12.773 -4.948 13.088 1.00 90.50 194 ALA A O 1
ATOM 1543 N N . ALA A 1 195 ? -13.997 -4.186 14.823 1.00 86.94 195 ALA A N 1
ATOM 1544 C CA . ALA A 1 195 ? -15.309 -4.422 14.225 1.00 86.94 195 ALA A CA 1
ATOM 1545 C C . ALA A 1 195 ? -15.811 -3.260 13.344 1.00 86.94 195 ALA A C 1
ATOM 1547 O O . ALA A 1 195 ? -16.747 -3.460 12.570 1.00 86.94 195 ALA A O 1
ATOM 1548 N N . ASP A 1 196 ? -15.193 -2.077 13.416 1.00 87.44 196 ASP A N 1
ATOM 1549 C CA . ASP A 1 196 ? -15.647 -0.874 12.718 1.00 87.44 196 ASP A CA 1
ATOM 1550 C C . ASP A 1 196 ? -15.265 -0.933 11.236 1.00 87.44 196 ASP A C 1
ATOM 1552 O O . ASP A 1 196 ? -14.150 -0.605 10.824 1.00 87.44 196 ASP A O 1
ATOM 1556 N N . ARG A 1 197 ? -16.213 -1.404 10.422 1.00 82.62 197 ARG A N 1
ATOM 1557 C CA . ARG A 1 197 ? -16.075 -1.547 8.969 1.00 82.62 197 ARG A CA 1
ATOM 1558 C C . ARG A 1 197 ? -17.357 -1.062 8.310 1.00 82.62 197 ARG A C 1
ATOM 1560 O O . ARG A 1 197 ? -18.413 -1.655 8.509 1.00 82.62 197 ARG A O 1
ATOM 1567 N N . GLY A 1 198 ? -17.281 -0.009 7.502 1.00 81.06 198 GLY A N 1
ATOM 1568 C CA . GLY A 1 198 ? -18.463 0.460 6.779 1.00 81.06 198 GLY A CA 1
ATOM 1569 C C . GLY A 1 198 ? -18.346 1.874 6.237 1.00 81.06 198 GLY A C 1
ATOM 1570 O O . GLY A 1 198 ? -17.251 2.404 6.049 1.00 81.06 198 GLY A O 1
ATOM 1571 N N . LEU A 1 199 ? -19.494 2.493 5.962 1.00 84.12 199 LEU A N 1
ATOM 1572 C CA . LEU A 1 199 ? -19.547 3.897 5.554 1.00 84.12 199 LEU A CA 1
ATOM 1573 C C . LEU A 1 199 ? -19.206 4.812 6.736 1.00 84.12 199 LEU A C 1
ATOM 1575 O O . LEU A 1 199 ? -18.363 5.692 6.613 1.00 84.12 199 LEU A O 1
ATOM 1579 N N . THR A 1 200 ? -19.806 4.540 7.892 1.00 85.69 200 THR A N 1
ATOM 1580 C CA . THR A 1 200 ? -19.523 5.207 9.162 1.00 85.69 200 THR A CA 1
ATOM 1581 C C . THR A 1 200 ? -18.635 4.314 10.015 1.00 85.69 200 THR A C 1
ATOM 1583 O O . THR A 1 200 ? -18.977 3.163 10.269 1.00 85.69 200 THR A O 1
ATOM 1586 N N . GLU A 1 201 ? -17.502 4.846 10.460 1.00 91.06 201 GLU A N 1
ATOM 1587 C CA . GLU A 1 201 ? -16.586 4.170 11.379 1.00 91.06 201 GLU A CA 1
ATOM 1588 C C . GLU A 1 201 ? -16.394 5.039 12.614 1.00 91.06 201 GLU A C 1
ATOM 1590 O O . GLU A 1 201 ? -16.349 6.272 12.510 1.00 91.06 201 GLU A O 1
ATOM 1595 N N . ARG A 1 202 ? -16.256 4.394 13.776 1.00 93.62 202 ARG A N 1
ATOM 1596 C CA . ARG A 1 202 ? -15.799 5.064 14.991 1.00 93.62 202 ARG A CA 1
ATOM 1597 C C . ARG A 1 202 ? -14.434 5.700 14.737 1.00 93.62 202 ARG A C 1
ATOM 1599 O O . ARG A 1 202 ? -13.627 5.197 13.954 1.00 93.62 202 ARG A O 1
ATOM 1606 N N . ARG A 1 203 ? -14.187 6.819 15.413 1.00 94.94 203 ARG A N 1
ATOM 1607 C CA . ARG A 1 203 ? -12.941 7.574 15.305 1.00 94.94 203 ARG A CA 1
ATOM 1608 C C . ARG A 1 203 ? -12.276 7.701 16.663 1.00 94.94 203 ARG A C 1
ATOM 1610 O O . ARG A 1 203 ? -12.955 7.896 17.668 1.00 94.94 203 ARG A O 1
ATOM 1617 N N . ILE A 1 204 ? -10.952 7.646 16.658 1.00 95.88 204 ILE A N 1
ATOM 1618 C CA . ILE A 1 204 ? -10.102 7.954 17.809 1.00 95.88 204 ILE A CA 1
ATOM 1619 C C . ILE A 1 204 ? -9.319 9.244 17.556 1.00 95.88 204 ILE A C 1
ATOM 1621 O O . ILE A 1 204 ? -9.181 9.698 16.419 1.00 95.88 204 ILE A O 1
ATOM 1625 N N . GLY A 1 205 ? -8.796 9.853 18.618 1.00 94.81 205 GLY A N 1
ATOM 1626 C CA . GLY A 1 205 ? -7.931 11.025 18.492 1.00 94.81 205 GLY A CA 1
ATOM 1627 C C . GLY A 1 205 ? -6.573 10.681 17.871 1.00 94.81 205 GLY A C 1
ATOM 1628 O O . GLY A 1 205 ? -6.058 9.577 18.048 1.00 94.81 205 GLY A O 1
ATOM 1629 N N . VAL A 1 206 ? -5.943 11.654 17.205 1.00 94.62 206 VAL A N 1
ATOM 1630 C CA . VAL A 1 206 ? -4.615 11.492 16.579 1.00 94.62 206 VAL A CA 1
ATOM 1631 C C . VAL A 1 206 ? -3.558 11.032 17.590 1.00 94.62 206 VAL A C 1
ATOM 1633 O O . VAL A 1 206 ? -2.737 10.179 17.273 1.00 94.62 206 VAL A O 1
ATOM 1636 N N . ILE A 1 207 ? -3.600 11.528 18.831 1.00 91.50 207 ILE A N 1
ATOM 1637 C CA . ILE A 1 207 ? -2.668 11.113 19.895 1.00 91.50 207 ILE A CA 1
ATOM 1638 C C . ILE A 1 207 ? -2.799 9.611 20.191 1.00 91.50 207 ILE A C 1
ATOM 1640 O O . ILE A 1 207 ? -1.787 8.914 20.287 1.00 91.50 207 ILE A O 1
ATOM 1644 N N . ALA A 1 208 ? -4.035 9.106 20.280 1.00 93.31 208 ALA A N 1
ATOM 1645 C CA . ALA A 1 208 ? -4.308 7.686 20.490 1.00 93.31 208 ALA A CA 1
ATOM 1646 C C . ALA A 1 208 ? -3.856 6.851 19.283 1.00 93.31 208 ALA A C 1
ATOM 1648 O O . ALA A 1 208 ? -3.206 5.825 19.457 1.00 93.31 208 ALA A O 1
ATOM 1649 N N . ALA A 1 209 ? -4.107 7.337 18.062 1.00 95.12 209 ALA A N 1
ATOM 1650 C CA . ALA A 1 209 ? -3.632 6.700 16.837 1.00 95.12 209 ALA A CA 1
ATOM 1651 C C . ALA A 1 209 ? -2.097 6.630 16.778 1.00 95.12 209 ALA A C 1
ATOM 1653 O O . ALA A 1 209 ? -1.540 5.595 16.435 1.00 95.12 209 ALA A O 1
ATOM 1654 N N . ARG A 1 210 ? -1.379 7.696 17.136 1.00 93.38 210 ARG A N 1
ATOM 1655 C CA . ARG A 1 210 ? 0.091 7.730 17.054 1.00 93.38 210 ARG A CA 1
ATOM 1656 C C . ARG A 1 210 ? 0.772 6.852 18.096 1.00 93.38 210 ARG A C 1
ATOM 1658 O O . ARG A 1 210 ? 1.894 6.419 17.860 1.00 93.38 210 ARG A O 1
ATOM 1665 N N . GLN A 1 211 ? 0.135 6.654 19.252 1.00 92.06 211 GLN A N 1
ATOM 1666 C CA . GLN A 1 211 ? 0.751 6.012 20.417 1.00 92.06 211 GLN A CA 1
ATOM 1667 C C . GLN A 1 211 ? 2.139 6.610 20.737 1.00 92.06 211 GLN A C 1
ATOM 1669 O O . GLN A 1 211 ? 3.056 5.902 21.147 1.00 92.06 211 GLN A O 1
ATOM 1674 N N . SER A 1 212 ? 2.307 7.929 20.545 1.00 87.81 212 SER A N 1
ATOM 1675 C CA . SER A 1 212 ? 3.620 8.597 20.531 1.00 87.81 212 SER A CA 1
ATOM 1676 C C . SER A 1 212 ? 4.440 8.375 21.800 1.00 87.81 212 SER A C 1
ATOM 1678 O O . SER A 1 212 ? 5.661 8.279 21.720 1.00 87.81 212 SER A O 1
ATOM 1680 N N . ALA A 1 213 ? 3.792 8.301 22.967 1.00 87.06 213 ALA A N 1
ATOM 1681 C CA . ALA A 1 213 ? 4.471 8.012 24.229 1.00 87.06 213 ALA A CA 1
ATOM 1682 C C . ALA A 1 213 ? 5.103 6.610 24.209 1.00 87.06 213 ALA A C 1
ATOM 1684 O O . ALA A 1 213 ? 6.301 6.478 24.447 1.00 87.06 213 ALA A O 1
ATOM 1685 N N . LEU A 1 214 ? 4.325 5.598 23.807 1.00 89.00 214 LEU A N 1
ATOM 1686 C CA . LEU A 1 214 ? 4.784 4.214 23.687 1.00 89.00 214 LEU A CA 1
ATOM 1687 C C . LEU A 1 214 ? 5.863 4.078 22.613 1.00 89.00 214 LEU A C 1
ATOM 1689 O O . LEU A 1 214 ? 6.857 3.410 22.843 1.00 89.00 214 LEU A O 1
ATOM 1693 N N . VAL A 1 215 ? 5.726 4.746 21.466 1.00 90.88 215 VAL A N 1
ATOM 1694 C CA . VAL A 1 215 ? 6.745 4.721 20.401 1.00 90.88 215 VAL A CA 1
ATOM 1695 C C . VAL A 1 215 ? 8.058 5.377 20.850 1.00 90.88 215 VAL A C 1
ATOM 1697 O O . VAL A 1 215 ? 9.137 4.857 20.569 1.00 90.88 215 VAL A O 1
ATOM 1700 N N . ARG A 1 216 ? 8.003 6.502 21.578 1.00 87.94 216 ARG A N 1
ATOM 1701 C CA . ARG A 1 216 ? 9.206 7.169 22.120 1.00 87.94 216 ARG A CA 1
ATOM 1702 C C . ARG A 1 216 ? 9.926 6.306 23.152 1.00 87.94 216 ARG A C 1
ATOM 1704 O O . ARG A 1 216 ? 11.158 6.263 23.173 1.00 87.94 216 ARG A O 1
ATOM 1711 N N . GLU A 1 217 ? 9.153 5.641 24.000 1.00 87.75 217 GLU A N 1
ATOM 1712 C CA . GLU A 1 217 ? 9.663 4.742 25.025 1.00 87.75 217 GLU A CA 1
ATOM 1713 C C . GLU A 1 217 ? 10.199 3.442 24.408 1.00 87.75 217 GLU A C 1
ATOM 1715 O O . GLU A 1 217 ? 11.325 3.048 24.665 1.00 87.75 217 GLU A O 1
ATOM 1720 N N . ARG A 1 218 ? 9.451 2.782 23.533 1.00 87.56 218 ARG A N 1
ATOM 1721 C CA . ARG A 1 218 ? 9.689 1.377 23.154 1.00 87.56 218 ARG A CA 1
ATOM 1722 C C . ARG A 1 218 ? 10.397 1.219 21.815 1.00 87.56 218 ARG A C 1
ATOM 1724 O O . ARG A 1 218 ? 10.846 0.123 21.477 1.00 87.56 218 ARG A O 1
ATOM 1731 N N . GLY A 1 219 ? 10.520 2.314 21.071 1.00 89.94 219 GLY A N 1
ATOM 1732 C CA . GLY A 1 219 ? 10.952 2.316 19.681 1.00 89.94 219 GLY A CA 1
ATOM 1733 C C . GLY A 1 219 ? 9.785 2.093 18.709 1.00 89.94 219 GLY A C 1
ATOM 1734 O O . GLY A 1 219 ? 8.632 1.986 19.132 1.00 89.94 219 GLY A O 1
ATOM 1735 N N . PRO A 1 220 ? 10.067 2.031 17.397 1.00 91.75 220 PRO A N 1
ATOM 1736 C CA . PRO A 1 220 ? 9.042 1.860 16.368 1.00 91.75 220 PRO A CA 1
ATOM 1737 C C . PRO A 1 220 ? 8.306 0.524 16.520 1.00 91.75 220 PRO A C 1
ATOM 1739 O O . PRO A 1 220 ? 8.892 -0.467 16.963 1.00 91.75 220 PRO A O 1
ATOM 1742 N N . ARG A 1 221 ? 7.020 0.493 16.153 1.00 93.31 221 ARG A N 1
ATOM 1743 C CA . ARG A 1 221 ? 6.200 -0.723 16.251 1.00 93.31 221 ARG A CA 1
ATOM 1744 C C . ARG A 1 221 ? 6.685 -1.786 15.259 1.00 93.31 221 ARG A C 1
ATOM 1746 O O . ARG A 1 221 ? 6.870 -1.454 14.083 1.00 93.31 221 ARG A O 1
ATOM 1753 N N . PRO A 1 222 ? 6.887 -3.046 15.684 1.00 91.94 222 PRO A N 1
ATOM 1754 C CA . PRO A 1 222 ? 7.335 -4.098 14.786 1.00 91.94 222 PRO A CA 1
ATOM 1755 C C . PRO A 1 222 ? 6.246 -4.460 13.775 1.00 91.94 222 PRO A C 1
ATOM 1757 O O . PRO A 1 222 ? 5.054 -4.276 14.016 1.00 91.94 222 PRO A O 1
ATOM 1760 N N . ILE A 1 223 ? 6.674 -4.956 12.617 1.00 87.12 223 ILE A N 1
ATOM 1761 C CA . ILE A 1 223 ? 5.771 -5.432 11.561 1.00 87.12 223 ILE A CA 1
ATOM 1762 C C . ILE A 1 223 ? 5.326 -6.877 11.825 1.00 87.12 223 ILE A C 1
ATOM 1764 O O . ILE A 1 223 ? 4.202 -7.244 11.477 1.00 87.12 223 ILE A O 1
ATOM 1768 N N . ALA A 1 224 ? 6.202 -7.694 12.412 1.00 83.94 224 ALA A N 1
ATOM 1769 C CA . ALA A 1 224 ? 5.933 -9.091 12.727 1.00 83.94 224 ALA A CA 1
ATOM 1770 C C . ALA A 1 224 ? 4.934 -9.199 13.890 1.00 83.94 224 ALA A C 1
ATOM 1772 O O . ALA A 1 224 ? 5.083 -8.518 14.905 1.00 83.94 224 ALA A O 1
ATOM 1773 N N . ILE A 1 225 ? 3.904 -10.037 13.731 1.00 77.44 225 ILE A N 1
ATOM 1774 C CA . ILE A 1 225 ? 2.788 -10.150 14.687 1.00 77.44 225 ILE A CA 1
ATOM 1775 C C . ILE A 1 225 ? 3.278 -10.743 16.013 1.00 77.44 225 ILE A C 1
ATOM 1777 O O . ILE A 1 225 ? 2.877 -10.308 17.092 1.00 77.44 225 ILE A O 1
ATOM 1781 N N . GLU A 1 226 ? 4.175 -11.715 15.914 1.00 80.62 226 GLU A N 1
ATOM 1782 C CA . GLU A 1 226 ? 4.864 -12.384 17.010 1.00 80.62 226 GLU A CA 1
ATOM 1783 C C . GLU A 1 226 ? 5.620 -11.405 17.924 1.00 80.62 226 GLU A C 1
ATOM 1785 O O . GLU A 1 226 ? 5.629 -11.577 19.143 1.00 80.62 226 GLU A O 1
ATOM 1790 N N . ASP A 1 227 ? 6.152 -10.316 17.366 1.00 82.38 227 ASP A N 1
ATOM 1791 C CA . ASP A 1 227 ? 6.925 -9.321 18.111 1.00 82.38 227 ASP A CA 1
ATOM 1792 C C . ASP A 1 227 ? 6.043 -8.257 18.781 1.00 82.38 227 ASP A C 1
ATOM 1794 O O . ASP A 1 227 ? 6.510 -7.495 19.636 1.00 82.38 227 ASP A O 1
ATOM 1798 N N . LEU A 1 228 ? 4.754 -8.189 18.427 1.00 78.31 228 LEU A N 1
ATOM 1799 C CA . LEU A 1 228 ? 3.840 -7.158 18.923 1.00 78.31 228 LEU A CA 1
ATOM 1800 C C . LEU A 1 228 ? 3.609 -7.268 20.436 1.00 78.31 228 LEU A C 1
ATOM 1802 O O . LEU A 1 228 ? 3.523 -6.250 21.131 1.00 78.31 228 LEU A O 1
ATOM 1806 N N . GLY A 1 229 ? 3.514 -8.498 20.954 1.00 76.31 229 GLY A N 1
ATOM 1807 C CA . GLY A 1 229 ? 3.346 -8.770 22.384 1.00 76.31 229 GLY A CA 1
ATOM 1808 C C . GLY A 1 229 ? 4.562 -8.319 23.192 1.00 76.31 229 GLY A C 1
ATOM 1809 O O . GLY A 1 229 ? 4.424 -7.564 24.156 1.00 76.31 229 GLY A O 1
ATOM 1810 N N . THR A 1 230 ? 5.754 -8.695 22.731 1.00 80.94 230 THR A N 1
ATOM 1811 C CA . THR A 1 230 ? 7.034 -8.305 23.335 1.00 80.94 230 THR A CA 1
ATOM 1812 C C . THR A 1 230 ? 7.223 -6.792 23.299 1.00 80.94 230 THR A C 1
ATOM 1814 O O . THR A 1 230 ? 7.570 -6.185 24.310 1.00 80.94 230 THR A O 1
ATOM 1817 N N . TRP A 1 231 ? 6.917 -6.141 22.172 1.00 84.62 231 TRP A N 1
ATOM 1818 C CA . TRP A 1 231 ? 6.983 -4.683 22.074 1.00 84.62 231 TRP A CA 1
ATOM 1819 C C . TRP A 1 231 ? 6.026 -3.999 23.053 1.00 84.62 231 TRP A C 1
ATOM 1821 O O . TRP A 1 231 ? 6.398 -3.001 23.661 1.00 84.62 231 TRP A O 1
ATOM 1831 N N . ARG A 1 232 ? 4.817 -4.536 23.277 1.00 76.38 232 ARG A N 1
ATOM 1832 C CA . ARG A 1 232 ? 3.864 -3.974 24.252 1.00 76.38 232 ARG A CA 1
ATOM 1833 C C . ARG A 1 232 ? 4.339 -4.037 25.703 1.00 76.38 232 ARG A C 1
ATOM 1835 O O . ARG A 1 232 ? 3.861 -3.237 26.505 1.00 76.38 232 ARG A O 1
ATOM 1842 N N . GLN A 1 233 ? 5.212 -4.977 26.030 1.00 76.44 233 GLN A N 1
ATOM 1843 C CA . GLN A 1 233 ? 5.746 -5.169 27.380 1.00 76.44 233 GLN A CA 1
ATOM 1844 C C . GLN A 1 233 ? 7.139 -4.556 27.549 1.00 76.44 233 GLN A C 1
ATOM 1846 O O . GLN A 1 233 ? 7.641 -4.469 28.663 1.00 76.44 233 GLN A O 1
ATOM 1851 N N . ARG A 1 234 ? 7.769 -4.128 26.450 1.00 73.19 234 ARG A N 1
ATOM 1852 C CA . ARG A 1 234 ? 9.105 -3.546 26.471 1.00 73.19 234 ARG A CA 1
ATOM 1853 C C . ARG A 1 234 ? 9.094 -2.229 27.239 1.00 73.19 234 ARG A C 1
ATOM 1855 O O . ARG A 1 234 ? 8.310 -1.335 26.935 1.00 73.19 234 ARG A O 1
ATOM 1862 N N . GLU A 1 235 ? 10.037 -2.086 28.153 1.00 64.06 235 GLU A N 1
ATOM 1863 C CA . GLU A 1 235 ? 10.490 -0.794 28.659 1.00 64.06 235 GLU A CA 1
ATOM 1864 C C . GLU A 1 235 ? 11.824 -0.477 27.971 1.00 64.06 235 GLU A C 1
ATOM 1866 O O . GLU A 1 235 ? 12.651 -1.372 27.754 1.00 64.06 235 GLU A O 1
ATOM 1871 N N . ARG A 1 236 ? 12.061 0.780 27.571 1.00 57.47 236 ARG A N 1
ATOM 1872 C CA . ARG A 1 236 ? 13.422 1.155 27.160 1.00 57.47 236 ARG A CA 1
ATOM 1873 C C . ARG A 1 236 ? 14.321 1.015 28.381 1.00 57.47 236 ARG A C 1
ATOM 1875 O O . ARG A 1 236 ? 13.953 1.544 29.431 1.00 57.47 236 ARG A O 1
ATOM 1882 N N . PRO A 1 237 ? 15.539 0.467 28.249 1.00 54.25 237 PRO A N 1
ATOM 1883 C CA . PRO A 1 237 ? 16.573 0.771 29.221 1.00 54.25 237 PRO A CA 1
ATOM 1884 C C . PRO A 1 237 ? 16.683 2.298 29.288 1.00 54.25 237 PRO A C 1
ATOM 1886 O O . PRO A 1 237 ? 16.982 2.944 28.277 1.00 54.25 237 PRO A O 1
ATOM 1889 N N . ARG A 1 238 ? 16.365 2.894 30.444 1.00 50.59 238 ARG A N 1
ATOM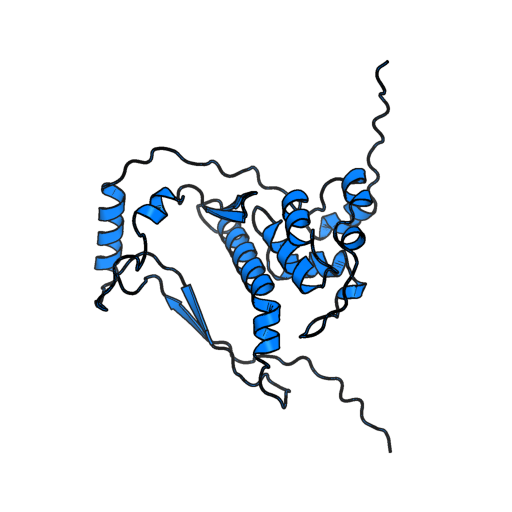 1890 C CA . ARG A 1 238 ? 16.677 4.302 30.689 1.00 50.59 238 ARG A CA 1
ATOM 1891 C C . ARG A 1 238 ? 18.187 4.396 30.562 1.00 50.59 238 ARG A C 1
ATOM 1893 O O . ARG A 1 238 ? 18.898 3.801 31.364 1.00 50.59 238 ARG A O 1
ATOM 1900 N N . SER A 1 239 ? 18.668 5.089 29.537 1.00 45.62 239 SER A N 1
ATOM 1901 C CA . SER A 1 239 ? 20.077 5.437 29.418 1.00 45.62 239 SER A CA 1
ATOM 1902 C C . SER A 1 239 ? 20.436 6.319 30.615 1.00 45.62 239 SER A C 1
ATOM 1904 O O . SER A 1 239 ? 20.250 7.536 30.590 1.00 45.62 239 SER A O 1
ATOM 1906 N N . LEU A 1 240 ? 20.871 5.685 31.701 1.00 50.38 240 LEU A N 1
ATOM 1907 C CA . LEU A 1 240 ? 21.651 6.312 32.751 1.00 50.38 240 LEU A CA 1
ATOM 1908 C C . LEU A 1 240 ? 23.008 6.626 32.136 1.00 50.38 240 LEU A C 1
ATOM 1910 O O . LEU A 1 240 ? 23.898 5.797 32.167 1.00 50.38 240 LEU A O 1
ATOM 1914 N N . GLU A 1 241 ? 23.110 7.800 31.526 1.00 41.53 241 GLU A N 1
ATOM 1915 C CA . GLU A 1 241 ? 24.337 8.592 31.471 1.00 41.53 241 GLU A CA 1
ATOM 1916 C C . GLU A 1 241 ? 23.963 9.993 30.986 1.00 41.53 241 GLU A C 1
ATOM 1918 O O . GLU A 1 241 ? 24.037 10.363 29.816 1.00 41.53 241 GLU A O 1
ATOM 1923 N N . ARG A 1 242 ? 23.499 10.794 31.950 1.00 41.97 242 ARG A N 1
ATOM 1924 C CA . ARG A 1 242 ? 23.809 12.219 31.941 1.00 41.97 242 ARG A CA 1
ATOM 1925 C C . ARG A 1 242 ? 25.318 12.315 32.155 1.00 41.97 242 ARG A C 1
ATOM 1927 O O . ARG A 1 242 ? 25.769 12.273 33.299 1.00 41.97 242 ARG A O 1
ATOM 1934 N N . SER A 1 243 ? 26.077 12.409 31.071 1.00 41.00 243 SER A N 1
ATOM 1935 C CA . SER A 1 243 ? 27.420 12.970 31.155 1.00 41.00 243 SER A CA 1
ATOM 1936 C C . SER A 1 243 ? 27.290 14.421 31.610 1.00 41.00 243 SER A C 1
ATOM 1938 O O . SER A 1 243 ? 26.456 15.170 31.096 1.00 41.00 243 SER A O 1
ATOM 1940 N N . ARG A 1 244 ? 28.042 14.722 32.665 1.00 39.53 244 ARG A N 1
ATOM 1941 C CA . ARG A 1 244 ? 28.251 16.048 33.245 1.00 39.53 244 ARG A CA 1
ATOM 1942 C C . ARG A 1 244 ? 28.815 17.025 32.223 1.00 39.53 244 ARG A C 1
ATOM 1944 O O . ARG A 1 244 ? 29.543 16.556 31.321 1.00 39.53 244 ARG A O 1
#

Secondary structure (DSSP, 8-state):
--------PPPB-S-EEEEEEEE-TTS-EEEEEEEEE-SS-BT-SS---HHHHHTTHHHHHHHHHHHHHHHHHHHSSS-EEE-TTS-EEETTB-HHHHHH---S-STT-------HHHHHHHHHHHHTT------PPPPPPPSB--HHHHHHHHTT-SSEEHHHHHHHHHHH-TT---HHHHHHHHHHH-GGGTT--SSS--EE-HHHHHTHHHHHHH-SPBSSHHHHHHHHHPPP--------

Sequence (244 aa):
KMAGESLEQRGRWSSIIAFTHGVNRIGEPHLHDHVLVGALPDHRSRVLNRQALSAHLLAADAIYRAEFRFRINRYGVRRAWRTLGGHDMVHGVDEGHRALWPGDRTWGAQKTSWTRSGIVNKWESDLLRFEKIHMREPPNRADSINEQIFGSHVEGSNGVARRDLVTATANAATSGLLASGVQAFVDFYYPELAADRGLTERRIGVIAARQSALVRERGPRPIAIEDLGTWRQRERPRSLERSR

Foldseek 3Di:
DDDDPPPQDDFAFPDKDKDWDQADQQLDGDTDIDIDTDQGGPPDPDGDDPLLVVLLVLLVVLQVLQQVLQCCCPPNPWHWFADLVGDIDIWPCDVVVCVLDVDPPDPDRDRDDDDPVRSVVVSVVSVVVDDDPDTDDQDDQDQFFQLSQLLVQLPPDPFAFLSSQSSSRSSRNTSGDHSVLSLLVSCVLCVVQNPARTSDGDTDDSCSSSVVVLCVFQNGQGSDNVCNVVSVVDGHPPPPDPDD

Radius of gyration: 22.52 Å; chains: 1; bounding box: 72×33×66 Å

pLDDT: mean 82.41, std 14.5, range [33.47, 97.5]